Protein AF-A0A7C3HRF8-F1 (afdb_monomer)

Foldseek 3Di:
DDDDDDDDDDDDDDDDDDDDPPDDDPPDDPPDDDDDDDDDDDDDDDDDDDDDDDDDDDDDDDDDDDDDDDDDDPPDQPVCNVVVVVVLVVQLVLLCQLCVVVPDPDPVLSVQLSVLSSVLLVQLCVLVVVLVVQLVVLVPPDPPDPCSVVVNVVSVVVSVVVLVVSLVVSLVSNVVSDPPVSSVSSLCSLLVVCLVSVLVVVCLLCVPDDPVLSVVLSVLSVVLSSVLSSDNDNVVSVVSVVVSVVVSVVVVVVVVDPSVVSVVVSVVVVPDPDPPPDDDD

Secondary structure (DSSP, 8-state):
--------PPP--PPPPP-----S---------------PPPPPPPPP----------------------------PPTTHHHHHHHHHHHHHHHHHHHGGG--S-HHHHHHHHHHHHHHHHHHHHHHHHHHHHHHHHHHS-TT-TTHHHHHHHHHHHHHHHHHHHHHHHHHHHHHHS-HHHHHHHHHHHTTTHHHHHHHHHHHH-TT--HHHHHHHHHHHHHHHHHHHT-SSHHHHHHHHHHHHHHHHHHHHHTT--HHHHHHHHHHHTTS--PPPPPP-

Sequence (281 aa):
MEAPTHQTRRPGSGPPPSGANDGDDLPVARMKLVSADREQPRRNRIPPGHRSGRILGFVFLLGRLLAGAGAAEPGLSAPGAPEEEAYRQTIATRAERILRPLQLQDLDTSNRVHALLMRHYRNLRDLHDQRDVALRSLKDASPGAPDRAAEESRIRQATRHQLDALHTNFVQALARELTPAQVDQVKDGMTYNLVEVTYRAYLRLLPELSESQKQQIRSWLLEARELAMDEGTAREKHAVFNRYKGRINNYLSAAGYDLKAAERRLREASKAPASAPAPAE

Radius of gyration: 29.1 Å; Cα contacts (8 Å, |Δi|>4): 113; chains: 1; bounding box: 87×46×85 Å

pLDDT: mean 77.67, std 26.76, range [28.09, 98.88]

Solvent-accessible surface area (backbone atoms only — not comparable to full-atom values): 17894 Å² total; per-residue (Å²): 137,89,80,86,87,87,82,83,84,82,86,79,90,75,84,82,85,88,83,83,89,91,80,82,82,83,70,80,81,74,85,73,81,80,77,90,77,92,82,81,89,82,83,88,84,84,86,82,88,83,84,89,86,88,81,86,90,84,89,86,88,86,87,84,91,85,86,89,77,93,69,81,74,77,74,82,72,58,95,60,51,72,59,52,48,53,50,51,52,53,48,48,57,50,39,51,66,35,48,59,82,66,64,65,82,51,61,67,54,46,52,52,53,44,52,50,49,49,51,49,54,49,55,47,43,53,53,49,52,52,49,50,51,52,53,47,54,61,62,73,43,74,91,78,60,86,59,54,70,56,51,52,49,48,54,52,50,55,49,47,55,53,48,53,53,52,49,54,53,48,56,55,56,42,58,76,72,36,54,75,72,53,41,50,46,44,54,31,46,69,46,74,39,46,49,62,58,51,50,54,49,50,48,70,52,44,74,83,61,50,72,69,54,52,49,53,51,50,53,49,36,51,55,30,46,63,58,18,61,77,38,86,44,74,69,52,24,51,49,42,42,51,54,46,50,51,52,48,50,53,53,43,45,75,72,69,49,60,62,70,58,31,53,49,53,52,55,51,61,73,68,54,76,81,76,74,81,76,82,85,128

Nearest PDB structures (foldseek):
  3g6i-assembly1_A-2  TM=9.746E-01  e=1.309E-12  Bacteroides thetaiotaomicron VPI-5482
  3kdw-assembly1_A-2  TM=9.057E-01  e=2.637E-12  Phocaeicola vulgatus ATCC 8482
  2fic-assembly2_A  TM=2.333E-01  e=5.500E+00  Homo sapiens
  7cbc-assembly2_B  TM=2.193E-01  e=7.063E+00  synthetic construct

Structure (mmCIF, N/CA/C/O backbone):
data_AF-A0A7C3HRF8-F1
#
_entry.id   AF-A0A7C3HRF8-F1
#
loop_
_atom_site.group_PDB
_atom_site.id
_atom_site.type_symbol
_atom_site.label_atom_id
_atom_site.label_alt_id
_atom_site.label_comp_id
_atom_site.label_asym_id
_atom_site.label_entity_id
_atom_site.label_seq_id
_atom_site.pdbx_PDB_ins_code
_atom_site.Cartn_x
_atom_site.Cartn_y
_atom_site.Cartn_z
_atom_site.occupancy
_atom_site.B_iso_or_equiv
_atom_site.auth_seq_id
_atom_site.auth_comp_id
_atom_site.auth_asym_id
_atom_site.auth_atom_id
_atom_site.pdbx_PDB_model_num
ATOM 1 N N . MET A 1 1 ? 60.437 6.507 49.399 1.00 43.94 1 MET A N 1
ATOM 2 C CA . MET A 1 1 ? 60.396 5.714 48.154 1.00 43.94 1 MET A CA 1
ATOM 3 C C . MET A 1 1 ? 59.147 6.131 47.409 1.00 43.94 1 MET A C 1
ATOM 5 O O . MET A 1 1 ? 58.059 5.667 47.720 1.00 43.94 1 MET A O 1
ATOM 9 N N . GLU A 1 2 ? 59.314 7.125 46.545 1.00 41.19 2 GLU A N 1
ATOM 10 C CA . GLU A 1 2 ? 58.275 7.675 45.678 1.00 41.19 2 GLU A CA 1
ATOM 11 C C . GLU A 1 2 ? 58.110 6.765 44.456 1.00 41.19 2 GLU A C 1
ATOM 13 O O . GLU A 1 2 ? 59.101 6.331 43.870 1.00 41.19 2 GLU A O 1
ATOM 18 N N . ALA A 1 3 ? 56.866 6.478 44.076 1.00 42.50 3 ALA A N 1
ATOM 19 C CA . ALA A 1 3 ? 56.522 5.807 42.827 1.00 42.50 3 ALA A CA 1
ATOM 20 C C . ALA A 1 3 ? 55.502 6.685 42.076 1.00 42.50 3 ALA A C 1
ATOM 22 O O . ALA A 1 3 ? 54.512 7.095 42.687 1.00 42.50 3 ALA A O 1
ATOM 23 N N . PRO A 1 4 ? 55.724 7.016 40.790 1.00 48.19 4 PRO A N 1
ATOM 24 C CA . PRO A 1 4 ? 54.905 7.990 40.082 1.00 48.19 4 PRO A CA 1
ATOM 25 C C . PRO A 1 4 ? 53.698 7.340 39.391 1.00 48.19 4 PRO A C 1
ATOM 27 O O . PRO A 1 4 ? 53.801 6.328 38.700 1.00 48.19 4 PRO A O 1
ATOM 30 N N . THR A 1 5 ? 52.540 7.977 39.541 1.00 44.22 5 THR A N 1
ATOM 31 C CA . THR A 1 5 ? 51.292 7.694 38.821 1.00 44.22 5 THR A CA 1
ATOM 32 C C . THR A 1 5 ? 51.387 8.110 37.352 1.00 44.22 5 THR A C 1
ATOM 34 O O . THR A 1 5 ? 51.490 9.297 37.042 1.00 44.22 5 THR A O 1
ATOM 37 N N . HIS A 1 6 ? 51.288 7.141 36.437 1.00 41.19 6 HIS A N 1
ATOM 38 C CA . HIS A 1 6 ? 51.152 7.390 35.002 1.00 41.19 6 HIS A CA 1
ATOM 39 C C . HIS A 1 6 ? 49.707 7.737 34.625 1.00 41.19 6 HIS A C 1
ATOM 41 O O . HIS A 1 6 ? 48.786 6.928 34.723 1.00 41.19 6 HIS A O 1
ATOM 47 N N . GLN A 1 7 ? 49.547 8.965 34.146 1.00 38.50 7 GLN A N 1
ATOM 48 C CA . GLN A 1 7 ? 48.338 9.545 33.580 1.00 38.50 7 GLN A CA 1
ATOM 49 C C . GLN A 1 7 ? 48.268 9.193 32.081 1.00 38.50 7 GLN A C 1
ATOM 51 O O . GLN A 1 7 ? 49.133 9.602 31.309 1.00 38.50 7 GLN A O 1
ATOM 56 N N . THR A 1 8 ? 47.256 8.437 31.646 1.00 41.91 8 THR A N 1
ATOM 57 C CA . THR A 1 8 ? 46.995 8.169 30.218 1.00 41.91 8 THR A CA 1
ATOM 58 C C . THR A 1 8 ? 45.839 9.036 29.717 1.00 41.91 8 THR A C 1
ATOM 60 O O . THR A 1 8 ? 44.682 8.869 30.100 1.00 41.91 8 THR A O 1
ATOM 63 N N . ARG A 1 9 ? 46.178 9.998 28.849 1.00 37.00 9 ARG A N 1
ATOM 64 C CA . ARG A 1 9 ? 45.253 10.845 28.080 1.00 37.00 9 ARG A CA 1
ATOM 65 C C . ARG A 1 9 ? 44.477 10.007 27.056 1.00 37.00 9 ARG A C 1
ATOM 67 O O . ARG A 1 9 ? 45.085 9.314 26.247 1.00 37.00 9 ARG A O 1
ATOM 74 N N . ARG A 1 10 ? 43.148 10.153 27.027 1.00 43.12 10 ARG A N 1
ATOM 75 C CA . ARG A 1 10 ? 42.294 9.774 25.886 1.00 43.12 10 ARG A CA 1
ATOM 76 C C . ARG A 1 10 ? 42.209 10.943 24.890 1.00 43.12 10 ARG A C 1
ATOM 78 O O . ARG A 1 10 ? 41.986 12.065 25.347 1.00 43.12 10 ARG A O 1
ATOM 85 N N . PRO A 1 11 ? 42.322 10.728 23.567 1.00 39.50 11 PRO A N 1
ATOM 86 C CA . PRO A 1 11 ? 42.038 11.769 22.588 1.00 39.50 11 PRO A CA 1
ATOM 87 C C . PRO A 1 11 ? 40.577 11.727 22.104 1.00 39.50 11 PRO A C 1
ATOM 89 O O . PRO A 1 11 ? 40.091 10.708 21.625 1.00 39.50 11 PRO A O 1
ATOM 92 N N . GLY A 1 12 ? 39.910 12.874 22.261 1.00 34.06 12 GLY A N 1
ATOM 93 C CA . GLY A 1 12 ? 39.033 13.546 21.291 1.00 34.06 12 GLY A CA 1
ATOM 94 C C . GLY A 1 12 ? 37.995 12.746 20.502 1.00 34.06 12 GLY A C 1
ATOM 95 O O . GLY A 1 12 ? 38.282 12.227 19.429 1.00 34.06 12 GLY A O 1
ATOM 96 N N . SER A 1 13 ? 36.742 12.824 20.948 1.00 36.41 13 SER A N 1
ATOM 97 C CA . SER A 1 13 ? 35.547 12.671 20.115 1.00 36.41 13 SER A CA 1
ATOM 98 C C . SER A 1 13 ? 35.304 13.953 19.304 1.00 36.41 13 SER A C 1
ATOM 100 O O . SER A 1 13 ? 34.854 14.958 19.858 1.00 36.41 13 SER A O 1
ATOM 102 N N . GLY A 1 14 ? 35.615 13.930 18.007 1.00 36.38 14 GLY A N 1
ATOM 103 C CA . GLY A 1 14 ? 35.155 14.935 17.043 1.00 36.38 14 GLY A CA 1
ATOM 104 C C . GLY A 1 14 ? 33.774 14.561 16.476 1.00 36.38 14 GLY A C 1
ATOM 105 O O . GLY A 1 14 ? 33.490 13.368 16.343 1.00 36.38 14 GLY A O 1
ATOM 106 N N . PRO A 1 15 ? 32.902 15.534 16.162 1.00 40.78 15 PRO A N 1
ATOM 107 C CA . PRO A 1 15 ? 31.581 15.259 15.602 1.00 40.78 15 PRO A CA 1
ATOM 108 C C . PRO A 1 15 ? 31.686 14.824 14.126 1.00 40.78 15 PRO A C 1
ATOM 110 O O . PRO A 1 15 ? 32.499 15.389 13.390 1.00 40.78 15 PRO A O 1
ATOM 113 N N . PRO A 1 16 ? 30.875 13.857 13.656 1.00 41.88 16 PRO A N 1
ATOM 114 C CA . PRO A 1 16 ? 30.784 13.559 12.232 1.00 41.88 16 PRO A CA 1
ATOM 115 C C . PRO A 1 16 ? 30.060 14.687 11.464 1.00 41.88 16 PRO A C 1
ATOM 117 O O . PRO A 1 16 ? 29.235 15.402 12.042 1.00 41.88 16 PRO A O 1
ATOM 120 N N . PRO A 1 17 ? 30.372 14.866 10.167 1.00 36.41 17 PRO A N 1
ATOM 121 C CA . PRO A 1 17 ? 29.875 15.967 9.349 1.00 36.41 17 PRO A CA 1
ATOM 122 C C . PRO A 1 17 ? 28.387 15.854 8.982 1.00 36.41 17 PRO A C 1
ATOM 124 O O . PRO A 1 17 ? 27.839 14.777 8.765 1.00 36.41 17 PRO A O 1
ATOM 127 N N . SER A 1 18 ? 27.782 17.037 8.894 1.00 37.50 18 SER A N 1
ATOM 128 C CA . SER A 1 18 ? 26.420 17.362 8.466 1.00 37.50 18 SER A CA 1
ATOM 129 C C . SER A 1 18 ? 26.182 17.139 6.961 1.00 37.50 18 SER A C 1
ATOM 131 O O . SER A 1 18 ? 27.039 17.486 6.148 1.00 37.50 18 SER A O 1
ATOM 133 N N . GLY A 1 19 ? 24.983 16.647 6.614 1.00 28.88 19 GLY A N 1
ATOM 134 C CA . GLY A 1 19 ? 24.405 16.577 5.258 1.00 28.88 19 GLY A CA 1
ATOM 135 C C . GLY A 1 19 ? 24.070 15.132 4.847 1.00 28.88 19 GLY A C 1
ATOM 136 O O . GLY A 1 19 ? 24.964 14.304 4.798 1.00 28.88 19 GLY A O 1
ATOM 137 N N . ALA A 1 20 ? 22.837 14.706 4.564 1.00 31.77 20 ALA A N 1
ATOM 138 C CA . ALA A 1 20 ? 21.640 15.409 4.122 1.00 31.77 20 ALA A CA 1
ATOM 139 C C . ALA A 1 20 ? 20.412 14.994 4.954 1.00 31.77 20 ALA A C 1
ATOM 141 O O . ALA A 1 20 ? 20.087 13.815 5.089 1.00 31.77 20 ALA A O 1
ATOM 142 N N . ASN A 1 21 ? 19.749 16.002 5.514 1.00 34.81 21 ASN A N 1
ATOM 143 C CA . ASN A 1 21 ? 18.475 15.895 6.200 1.00 34.81 21 ASN A CA 1
ATOM 144 C C . ASN A 1 21 ? 17.352 16.016 5.155 1.00 34.81 21 ASN A C 1
ATOM 146 O O . ASN A 1 21 ? 16.981 17.128 4.805 1.00 34.81 21 ASN A O 1
ATOM 150 N N . ASP A 1 22 ? 16.833 14.893 4.654 1.00 38.34 22 ASP A N 1
ATOM 151 C CA . ASP A 1 22 ? 15.584 14.845 3.868 1.00 38.34 22 ASP A CA 1
ATOM 152 C C . ASP A 1 22 ? 14.497 14.119 4.672 1.00 38.34 22 ASP A C 1
ATOM 154 O O . ASP A 1 22 ? 13.878 13.141 4.241 1.00 38.34 22 ASP A O 1
ATOM 158 N N . GLY A 1 23 ? 14.311 14.568 5.909 1.00 42.12 23 GLY A N 1
ATOM 159 C CA . GLY A 1 23 ? 13.404 13.932 6.842 1.00 42.12 23 GLY A CA 1
ATOM 160 C C . GLY A 1 23 ? 12.918 14.866 7.928 1.00 42.12 23 GLY A C 1
ATOM 161 O O . GLY A 1 23 ? 12.967 14.460 9.074 1.00 42.12 23 GLY A O 1
ATOM 162 N N . ASP A 1 24 ? 12.418 16.053 7.577 1.00 32.22 24 ASP A N 1
ATOM 163 C CA . ASP A 1 24 ? 11.555 16.829 8.470 1.00 32.22 24 ASP A CA 1
ATOM 164 C C . ASP A 1 24 ? 10.452 17.563 7.689 1.00 32.22 24 ASP A C 1
ATOM 166 O O . ASP A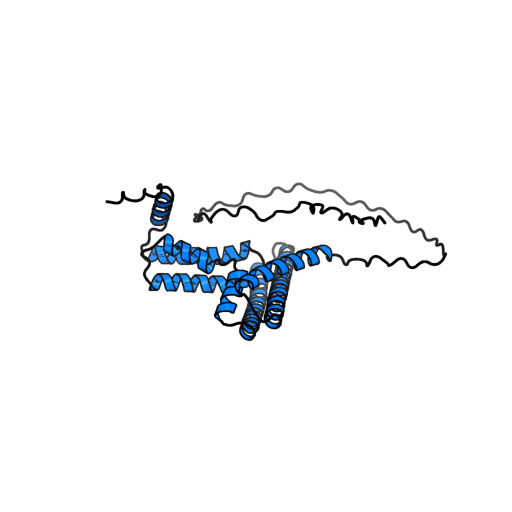 1 24 ? 10.657 18.067 6.586 1.00 32.22 24 ASP A O 1
ATOM 170 N N . ASP A 1 25 ? 9.268 17.571 8.303 1.00 31.80 25 ASP A N 1
ATOM 171 C CA . ASP A 1 25 ? 8.009 18.214 7.910 1.00 31.80 25 ASP A CA 1
ATOM 172 C C . ASP A 1 25 ? 7.198 17.599 6.758 1.00 31.80 25 ASP A C 1
ATOM 174 O O . ASP A 1 25 ? 6.904 18.221 5.736 1.00 31.80 25 ASP A O 1
ATOM 178 N N . LEU A 1 26 ? 6.650 16.401 7.005 1.00 31.22 26 LEU A N 1
ATOM 179 C CA . LEU A 1 26 ? 5.330 16.086 6.451 1.00 31.22 26 LEU A CA 1
ATOM 180 C C . LEU A 1 26 ? 4.251 16.711 7.353 1.00 31.22 26 LEU A C 1
ATOM 182 O O . LEU A 1 26 ? 4.023 16.213 8.459 1.00 31.22 26 LEU A O 1
ATOM 186 N N . PRO A 1 27 ? 3.550 17.773 6.909 1.00 29.28 27 PRO A N 1
ATOM 187 C CA . PRO A 1 27 ? 2.443 18.328 7.668 1.00 29.28 27 PRO A CA 1
ATOM 188 C C . PRO A 1 27 ? 1.364 17.259 7.836 1.00 29.28 27 PRO A C 1
ATOM 190 O O . PRO A 1 27 ? 1.032 16.543 6.887 1.00 29.28 27 PRO A O 1
ATOM 193 N N . VAL A 1 28 ? 0.796 17.191 9.045 1.00 32.19 28 VAL A N 1
ATOM 194 C CA . VAL A 1 28 ? -0.435 16.458 9.369 1.00 32.19 28 VAL A CA 1
ATOM 195 C C . VAL A 1 28 ? -1.373 16.533 8.169 1.00 32.19 28 VAL A C 1
ATOM 197 O O . VAL A 1 28 ? -1.777 17.627 7.772 1.00 32.19 28 VAL A O 1
ATOM 200 N N . ALA A 1 29 ? -1.641 15.377 7.556 1.00 33.34 29 ALA A N 1
ATOM 201 C CA . ALA A 1 29 ? -2.323 15.260 6.277 1.00 33.34 29 ALA A CA 1
ATOM 202 C C . ALA A 1 29 ? -3.624 16.072 6.272 1.00 33.34 29 ALA A C 1
ATOM 204 O O . ALA A 1 29 ? -4.670 15.637 6.757 1.00 33.34 29 ALA A O 1
ATOM 205 N N . ARG A 1 30 ? -3.560 17.279 5.707 1.00 35.72 30 ARG A N 1
ATOM 206 C CA . ARG A 1 30 ? -4.729 18.100 5.436 1.00 35.72 30 ARG A CA 1
ATOM 207 C C . ARG A 1 30 ? -5.422 17.430 4.261 1.00 35.72 30 ARG A C 1
ATOM 209 O O . ARG A 1 30 ? -4.929 17.494 3.137 1.00 35.72 30 ARG A O 1
ATOM 216 N N . MET A 1 31 ? -6.523 16.735 4.532 1.00 34.78 31 MET A N 1
ATOM 217 C CA . MET A 1 31 ? -7.368 16.149 3.499 1.00 34.78 31 MET A CA 1
ATOM 218 C C . MET A 1 31 ? -7.915 17.293 2.636 1.00 34.78 31 MET A C 1
ATOM 220 O O . MET A 1 31 ? -8.892 17.941 2.983 1.00 34.78 31 MET A O 1
ATOM 224 N N . LYS A 1 32 ? -7.215 17.623 1.547 1.00 34.44 32 LYS A N 1
ATOM 225 C CA . LYS A 1 32 ? -7.756 18.457 0.479 1.00 34.44 32 LYS A CA 1
ATOM 226 C C . LYS A 1 32 ? -8.439 17.517 -0.500 1.00 34.44 32 LYS A C 1
ATOM 228 O O . LYS A 1 32 ? -7.776 16.765 -1.212 1.00 34.44 32 LYS A O 1
ATOM 233 N N . LEU A 1 33 ? -9.767 17.543 -0.493 1.00 34.16 33 LEU A N 1
ATOM 234 C CA . LEU A 1 33 ? -10.583 16.975 -1.554 1.00 34.16 33 LEU A CA 1
ATOM 235 C C . LEU A 1 33 ? -10.229 17.718 -2.855 1.00 34.16 33 LEU A C 1
ATOM 237 O O . LEU A 1 33 ? -10.353 18.941 -2.924 1.00 34.16 33 LEU A O 1
ATOM 241 N N . VAL A 1 34 ? -9.719 17.000 -3.856 1.00 33.81 34 VAL A N 1
ATOM 242 C CA . VAL A 1 34 ? -9.474 17.548 -5.195 1.00 33.81 34 VAL A CA 1
ATOM 243 C C . VAL A 1 34 ? -10.832 17.744 -5.864 1.00 33.81 34 VAL A C 1
ATOM 245 O O . VAL A 1 34 ? -11.515 16.773 -6.180 1.00 33.81 34 VAL A O 1
ATOM 248 N N . SER A 1 35 ? -11.232 19.002 -6.044 1.00 31.98 35 SER A N 1
ATOM 249 C CA . SER A 1 35 ? -12.340 19.383 -6.919 1.00 31.98 35 SER A CA 1
ATOM 250 C C . SER A 1 35 ? -11.913 19.169 -8.370 1.00 31.98 35 SER A C 1
ATOM 252 O O . SER A 1 35 ? -10.844 19.625 -8.775 1.00 31.98 35 SER A O 1
ATOM 254 N N . ALA A 1 36 ? -12.729 18.456 -9.140 1.00 32.34 36 ALA A N 1
ATOM 255 C CA . ALA A 1 36 ? -12.552 18.323 -10.576 1.00 32.34 36 ALA A CA 1
ATOM 256 C C . ALA A 1 36 ? -12.962 19.633 -11.259 1.00 32.34 36 ALA A C 1
ATOM 258 O O . ALA A 1 36 ? -14.138 19.982 -11.220 1.00 32.34 36 ALA A O 1
ATOM 259 N N . ASP A 1 37 ? -12.011 20.311 -11.901 1.00 31.16 37 ASP A N 1
ATOM 260 C CA . ASP A 1 37 ? -12.298 21.326 -12.914 1.00 31.16 37 ASP A CA 1
ATOM 261 C C . ASP A 1 37 ? -11.423 21.093 -14.151 1.00 31.16 37 ASP A C 1
ATOM 263 O O . ASP A 1 37 ? -10.221 20.831 -14.065 1.00 31.16 37 ASP A O 1
ATOM 267 N N . ARG A 1 38 ? -12.083 21.100 -15.312 1.00 38.03 38 ARG A N 1
ATOM 268 C CA . ARG A 1 38 ? -11.517 20.898 -16.650 1.00 38.03 38 ARG A CA 1
ATOM 269 C C . ARG A 1 38 ? -10.910 22.209 -17.148 1.00 38.03 38 ARG A C 1
ATOM 271 O O . ARG A 1 38 ? -11.665 23.132 -17.421 1.00 38.03 38 ARG A O 1
ATOM 278 N N . GLU A 1 39 ? -9.613 22.228 -17.453 1.00 30.17 39 GLU A N 1
ATOM 279 C CA . GLU A 1 39 ? -9.037 23.195 -18.400 1.00 30.17 39 GLU A CA 1
ATOM 280 C C . GLU A 1 39 ? -8.017 22.531 -19.345 1.00 30.17 39 GLU A C 1
ATOM 282 O O . GLU A 1 39 ? -7.273 21.623 -18.980 1.00 30.17 39 GLU A O 1
ATOM 287 N N . GLN A 1 40 ? -8.069 22.954 -20.609 1.00 32.16 40 GLN A N 1
ATOM 288 C CA . GLN A 1 40 ? -7.417 22.380 -21.793 1.00 32.16 40 GLN A CA 1
ATOM 289 C C . GLN A 1 40 ? -5.930 22.791 -21.940 1.00 32.16 40 GLN A C 1
ATOM 291 O O . GLN A 1 40 ? -5.519 23.819 -21.400 1.00 32.16 40 GLN A O 1
ATOM 296 N N . PRO A 1 41 ? -5.101 22.045 -22.705 1.00 33.16 41 PRO A N 1
ATOM 297 C CA . PRO A 1 41 ? -3.648 22.238 -22.732 1.00 33.16 41 PRO A CA 1
ATOM 298 C C . PRO A 1 41 ? -3.200 23.415 -23.615 1.00 33.16 41 PRO A C 1
ATOM 300 O O . PRO A 1 41 ? -3.553 23.507 -24.793 1.00 33.16 41 PRO A O 1
ATOM 303 N N . ARG A 1 42 ? -2.333 24.286 -23.076 1.00 34.16 42 ARG A N 1
ATOM 304 C CA . ARG A 1 42 ? -1.610 25.305 -23.857 1.00 34.16 42 ARG A CA 1
ATOM 305 C C . ARG A 1 42 ? -0.324 24.728 -24.466 1.00 34.16 42 ARG A C 1
ATOM 307 O O . ARG A 1 42 ? 0.420 23.994 -23.827 1.00 34.16 42 ARG A O 1
ATOM 314 N N . ARG A 1 43 ? -0.112 25.072 -25.740 1.00 33.59 43 ARG A N 1
ATOM 315 C CA . ARG A 1 43 ? 0.921 24.594 -26.674 1.00 33.59 43 ARG A CA 1
ATOM 316 C C . ARG A 1 43 ? 2.357 24.948 -26.252 1.00 33.59 43 ARG A C 1
ATOM 318 O O . ARG A 1 43 ? 2.638 26.103 -25.943 1.00 33.59 43 ARG A O 1
ATOM 325 N N . ASN A 1 44 ? 3.269 23.982 -26.389 1.00 31.95 44 ASN A N 1
ATOM 326 C CA . ASN A 1 44 ? 4.723 24.184 -26.369 1.00 31.95 44 ASN A CA 1
ATOM 327 C C . ASN A 1 44 ? 5.205 24.950 -27.616 1.00 31.95 44 ASN A C 1
ATOM 329 O O . ASN A 1 44 ? 4.812 24.628 -28.738 1.00 31.95 44 ASN A O 1
ATOM 333 N N . ARG A 1 45 ? 6.120 25.909 -27.421 1.00 32.81 45 ARG A N 1
ATOM 334 C CA . ARG A 1 45 ? 7.004 26.467 -28.459 1.00 32.81 45 ARG A CA 1
ATOM 335 C C . ARG A 1 45 ? 8.409 25.884 -28.273 1.00 32.81 45 ARG A C 1
ATOM 337 O O . ARG A 1 45 ? 8.968 25.982 -27.188 1.00 32.81 45 ARG A O 1
ATOM 344 N N . ILE A 1 46 ? 8.962 25.316 -29.343 1.00 37.22 46 ILE A N 1
ATOM 345 C CA . ILE A 1 46 ? 10.364 24.890 -29.483 1.00 37.22 46 ILE A CA 1
ATOM 346 C C . ILE A 1 46 ? 11.110 25.981 -30.272 1.00 37.22 46 ILE A C 1
ATOM 348 O O . ILE A 1 46 ? 10.571 26.421 -31.290 1.00 37.22 46 ILE A O 1
ATOM 352 N N . PRO A 1 47 ? 12.334 26.386 -29.887 1.00 35.31 47 PRO A N 1
ATOM 353 C CA . PRO A 1 47 ? 13.274 27.032 -30.803 1.00 35.31 47 PRO A CA 1
ATOM 354 C C . PRO A 1 47 ? 14.344 26.052 -31.356 1.00 35.31 47 PRO A C 1
ATOM 356 O O . PRO A 1 47 ? 14.665 25.064 -30.693 1.00 35.31 47 PRO A O 1
ATOM 359 N N . PRO A 1 48 ? 14.893 26.292 -32.568 1.00 40.94 48 PRO A N 1
ATOM 360 C CA . PRO A 1 48 ? 15.661 25.301 -33.325 1.00 40.94 48 PRO A CA 1
ATOM 361 C C . PRO A 1 48 ? 17.194 25.412 -33.190 1.00 40.94 48 PRO A C 1
ATOM 363 O O . PRO A 1 48 ? 17.732 26.510 -33.161 1.00 40.94 48 PRO A O 1
ATOM 366 N N . GLY A 1 49 ? 17.848 24.240 -33.235 1.00 33.38 49 GLY A N 1
ATOM 367 C CA . GLY A 1 49 ? 19.089 23.882 -33.955 1.00 33.38 49 GLY A CA 1
ATOM 368 C C . GLY A 1 49 ? 20.399 24.655 -33.729 1.00 33.38 49 GLY A C 1
ATOM 369 O O . GLY A 1 49 ? 20.409 25.874 -33.776 1.00 33.38 49 GLY A O 1
ATOM 370 N N . HIS A 1 50 ? 21.531 23.933 -33.671 1.00 35.47 50 HIS A N 1
ATOM 371 C CA . HIS A 1 50 ? 22.654 24.075 -34.625 1.00 35.47 50 HIS A CA 1
ATOM 372 C C . HIS A 1 50 ? 23.752 22.995 -34.443 1.00 35.47 50 HIS A C 1
ATOM 374 O O . HIS A 1 50 ? 24.387 22.893 -33.404 1.00 35.47 50 HIS A O 1
ATOM 380 N N . ARG A 1 51 ? 23.944 22.221 -35.524 1.00 36.88 51 ARG A N 1
ATOM 381 C CA . ARG A 1 51 ? 25.192 21.823 -36.218 1.00 36.88 51 ARG A CA 1
ATOM 382 C C . ARG A 1 51 ? 26.389 21.212 -35.457 1.00 36.88 51 ARG A C 1
ATOM 384 O O . ARG A 1 51 ? 27.148 21.879 -34.774 1.00 36.88 51 ARG A O 1
ATOM 391 N N . SER A 1 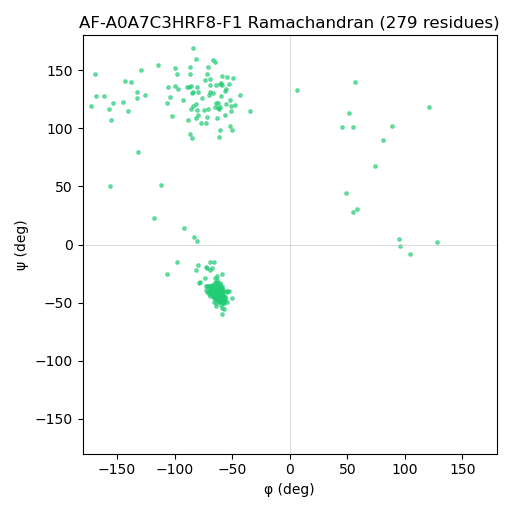52 ? 26.603 19.938 -35.793 1.00 35.81 52 SER A N 1
ATOM 392 C CA . SER A 1 52 ? 27.834 19.251 -36.228 1.00 35.81 52 SER A CA 1
ATOM 393 C C . SER A 1 52 ? 29.185 19.993 -36.209 1.00 35.81 52 SER A C 1
ATOM 395 O O . SER A 1 52 ? 29.347 21.017 -36.867 1.00 35.81 52 SER A O 1
ATOM 397 N N . GLY A 1 53 ? 30.205 19.323 -35.656 1.00 33.59 53 GLY A N 1
ATOM 398 C CA . GLY A 1 53 ? 31.628 19.562 -35.923 1.00 33.59 53 GLY A CA 1
ATOM 399 C C . GLY A 1 53 ? 32.457 18.289 -35.688 1.00 33.59 53 GLY A C 1
ATOM 400 O O . GLY A 1 53 ? 32.414 17.715 -34.608 1.00 33.59 53 GLY A O 1
ATOM 401 N N . ARG A 1 54 ? 33.163 17.827 -36.728 1.00 40.88 54 ARG A N 1
ATOM 402 C CA . ARG A 1 54 ? 34.083 16.669 -36.772 1.00 40.88 54 ARG A CA 1
ATOM 403 C C . ARG A 1 54 ? 35.517 17.179 -36.601 1.00 40.88 54 ARG A C 1
ATOM 405 O O . ARG A 1 54 ? 35.837 18.074 -37.370 1.00 40.88 54 ARG A O 1
ATOM 412 N N . ILE A 1 55 ? 36.369 16.584 -35.753 1.00 37.78 55 ILE A N 1
ATOM 413 C CA . ILE A 1 55 ? 37.860 16.623 -35.824 1.00 37.78 55 ILE A CA 1
ATOM 414 C C . ILE A 1 55 ? 38.383 15.353 -35.091 1.00 37.78 55 ILE A C 1
ATOM 416 O O . ILE A 1 55 ? 38.027 15.148 -33.937 1.00 37.78 55 ILE A O 1
ATOM 420 N N . LEU A 1 56 ? 38.910 14.321 -35.776 1.00 32.31 56 LEU A N 1
ATOM 421 C CA . LEU A 1 56 ? 40.341 14.047 -36.069 1.00 32.31 56 LEU A CA 1
ATOM 422 C C . LEU A 1 56 ? 41.196 14.011 -34.775 1.00 32.31 56 LEU A C 1
ATOM 424 O O . LEU A 1 56 ? 41.421 15.038 -34.160 1.00 32.31 56 LEU A O 1
ATOM 428 N N . GLY A 1 57 ? 41.572 12.864 -34.203 1.00 28.09 57 GLY A N 1
ATOM 429 C CA . GLY A 1 57 ? 42.545 11.907 -34.729 1.00 28.09 57 GLY A CA 1
ATOM 430 C C . GLY A 1 57 ? 43.956 12.271 -34.248 1.00 28.09 57 GLY A C 1
ATOM 431 O O . GLY A 1 57 ? 44.540 13.173 -34.825 1.00 28.09 57 GLY A O 1
ATOM 432 N N . PHE A 1 58 ? 44.506 11.576 -33.242 1.00 33.97 58 PHE A N 1
ATOM 433 C CA . PHE A 1 58 ? 45.960 11.456 -33.052 1.00 33.97 58 PHE A CA 1
ATOM 434 C C . PHE A 1 58 ? 46.314 10.201 -32.240 1.00 33.97 58 PHE A C 1
ATOM 436 O O . PHE A 1 58 ? 45.942 10.046 -31.080 1.00 33.97 58 PHE A O 1
ATOM 443 N N . VAL A 1 59 ? 47.035 9.304 -32.908 1.00 35.28 59 VAL A N 1
ATOM 444 C CA . VAL A 1 59 ? 47.758 8.161 -32.353 1.00 35.28 59 VAL A CA 1
ATOM 445 C C . VAL A 1 59 ? 49.120 8.669 -31.887 1.00 35.28 59 VAL A C 1
ATOM 447 O O . VAL A 1 59 ? 49.817 9.315 -32.665 1.00 35.28 59 VAL A O 1
ATOM 450 N N . PHE A 1 60 ? 49.526 8.339 -30.662 1.00 34.19 60 PHE A N 1
ATOM 451 C CA . PHE A 1 60 ? 50.937 8.315 -30.280 1.00 34.19 60 PHE A CA 1
ATOM 452 C C . PHE A 1 60 ? 51.192 7.108 -29.379 1.00 34.19 60 PHE A C 1
ATOM 454 O O . PHE A 1 60 ? 50.660 6.998 -28.277 1.00 34.19 60 PHE A O 1
ATOM 461 N N . LEU A 1 61 ? 52.000 6.192 -29.901 1.00 32.84 61 LEU A N 1
ATOM 462 C CA . LEU A 1 61 ? 52.566 5.045 -29.212 1.00 32.84 61 LEU A CA 1
ATOM 463 C C . LEU A 1 61 ? 54.048 5.356 -28.976 1.00 32.84 61 LEU A C 1
ATOM 465 O O . LEU A 1 61 ? 54.768 5.541 -29.954 1.00 32.84 61 LEU A O 1
ATOM 469 N N . LEU A 1 62 ? 54.516 5.360 -27.724 1.00 36.09 62 LEU A N 1
ATOM 470 C CA . LEU A 1 62 ? 55.858 4.866 -27.396 1.00 36.09 62 LEU A CA 1
ATOM 471 C C . LEU A 1 62 ? 55.979 4.559 -25.899 1.00 36.09 62 LEU A C 1
ATOM 473 O O . LEU A 1 62 ? 55.636 5.378 -25.050 1.00 36.09 62 LEU A O 1
ATOM 477 N N . GLY A 1 63 ? 56.440 3.346 -25.600 1.00 33.12 63 GLY A N 1
ATOM 478 C CA . GLY A 1 63 ? 56.487 2.785 -24.256 1.00 33.12 63 GLY A CA 1
ATOM 479 C C . GLY A 1 63 ? 57.703 3.180 -23.421 1.00 33.12 63 GLY A C 1
ATOM 480 O O . GLY A 1 63 ? 58.713 3.682 -23.916 1.00 33.12 63 GLY A O 1
ATOM 481 N N . ARG A 1 64 ? 57.615 2.841 -22.132 1.00 40.91 64 ARG A N 1
ATOM 482 C CA . ARG A 1 64 ? 58.763 2.633 -21.251 1.00 40.91 64 ARG A CA 1
ATOM 483 C C . ARG A 1 64 ? 58.459 1.518 -20.249 1.00 40.91 64 ARG A C 1
ATOM 485 O O . ARG A 1 64 ? 57.494 1.598 -19.500 1.00 40.91 64 ARG A O 1
ATOM 492 N N . LEU A 1 65 ? 59.309 0.493 -20.273 1.00 44.47 65 LEU A N 1
ATOM 493 C CA . LEU A 1 65 ? 59.415 -0.588 -19.295 1.00 44.47 65 LEU A CA 1
ATOM 494 C C . LEU A 1 65 ? 60.324 -0.123 -18.141 1.00 44.47 65 LEU A C 1
ATOM 496 O O . LEU A 1 65 ? 61.431 0.336 -18.425 1.00 44.47 65 LEU A O 1
ATOM 500 N N . LEU A 1 66 ? 59.895 -0.274 -16.881 1.00 42.47 66 LEU A N 1
ATOM 501 C CA . LEU A 1 66 ? 60.740 -0.504 -15.693 1.00 42.47 66 LEU A CA 1
ATOM 502 C C . LEU A 1 66 ? 59.873 -0.903 -14.481 1.00 42.47 66 LEU A C 1
ATOM 504 O O . LEU A 1 66 ? 58.715 -0.516 -14.370 1.00 42.47 66 LEU A O 1
ATOM 508 N N . ALA A 1 67 ? 60.446 -1.756 -13.636 1.00 42.19 67 ALA A N 1
ATOM 509 C CA . ALA A 1 67 ? 59.794 -2.713 -12.750 1.00 42.19 67 ALA A CA 1
ATOM 510 C C . ALA A 1 67 ? 59.354 -2.191 -11.364 1.00 42.19 67 ALA A C 1
ATOM 512 O O . ALA A 1 67 ? 60.023 -1.356 -10.768 1.00 42.19 67 ALA A O 1
ATOM 513 N N . GLY A 1 68 ? 58.308 -2.833 -10.820 1.00 40.88 68 GLY A N 1
ATOM 514 C CA . GLY A 1 68 ? 58.288 -3.381 -9.454 1.00 40.88 68 GLY A CA 1
ATOM 515 C C . GLY A 1 68 ? 58.003 -2.455 -8.265 1.00 40.88 68 GLY A C 1
ATOM 516 O O . GLY A 1 68 ? 58.929 -2.019 -7.597 1.00 40.88 68 GLY A O 1
ATOM 517 N N . ALA A 1 69 ? 56.724 -2.317 -7.903 1.00 38.84 69 ALA A N 1
ATOM 518 C CA . ALA A 1 69 ? 56.214 -2.391 -6.525 1.00 38.84 69 ALA A CA 1
ATOM 519 C C . ALA A 1 69 ? 54.682 -2.481 -6.600 1.00 38.84 69 ALA A C 1
ATOM 521 O O . ALA A 1 69 ? 54.057 -1.693 -7.305 1.00 38.84 69 ALA A O 1
ATOM 522 N N . GLY A 1 70 ? 54.085 -3.473 -5.935 1.00 45.97 70 GLY A N 1
ATOM 523 C CA . GLY A 1 70 ? 52.645 -3.727 -5.967 1.00 45.97 70 GLY A CA 1
ATOM 524 C C . GLY A 1 70 ? 51.842 -2.541 -5.441 1.00 45.97 70 GLY A C 1
ATOM 525 O O . GLY A 1 70 ? 51.668 -2.390 -4.236 1.00 45.97 70 GLY A O 1
ATOM 526 N N . ALA A 1 71 ? 51.333 -1.722 -6.355 1.00 40.47 71 ALA A N 1
ATOM 527 C CA . ALA A 1 71 ? 50.202 -0.857 -6.095 1.00 40.47 71 ALA A CA 1
ATOM 528 C C . ALA A 1 71 ? 48.946 -1.704 -6.306 1.00 40.47 71 ALA A C 1
ATOM 530 O O . ALA A 1 71 ? 48.735 -2.253 -7.387 1.00 40.47 71 ALA A O 1
ATOM 531 N N . ALA A 1 72 ? 48.143 -1.853 -5.255 1.00 46.12 72 ALA A N 1
ATOM 532 C CA . ALA A 1 72 ? 46.790 -2.355 -5.391 1.00 46.12 72 ALA A CA 1
ATOM 533 C C . ALA A 1 72 ? 46.059 -1.452 -6.393 1.00 46.12 72 ALA A C 1
ATOM 535 O O . ALA A 1 72 ? 45.843 -0.270 -6.121 1.00 46.12 72 ALA A O 1
ATOM 536 N N . GLU A 1 73 ? 45.744 -2.005 -7.563 1.00 39.44 73 GLU A N 1
ATOM 537 C CA . GLU A 1 73 ? 44.863 -1.386 -8.547 1.00 39.44 73 GLU A CA 1
ATOM 538 C C . GLU A 1 73 ? 43.565 -0.980 -7.826 1.00 39.44 73 GLU A C 1
ATOM 540 O O . GLU A 1 73 ? 42.892 -1.850 -7.259 1.00 39.44 73 GLU A O 1
ATOM 545 N N . PRO A 1 74 ? 43.192 0.312 -7.789 1.00 46.00 74 PRO A N 1
ATOM 546 C CA . PRO A 1 74 ? 41.865 0.689 -7.343 1.00 46.00 74 PRO A CA 1
ATOM 547 C C . PRO A 1 74 ? 40.889 0.078 -8.345 1.00 46.00 74 PRO A C 1
ATOM 549 O O . PRO A 1 74 ? 40.842 0.484 -9.505 1.00 46.00 74 PRO A O 1
ATOM 552 N N . GLY A 1 75 ? 40.160 -0.949 -7.902 1.00 47.03 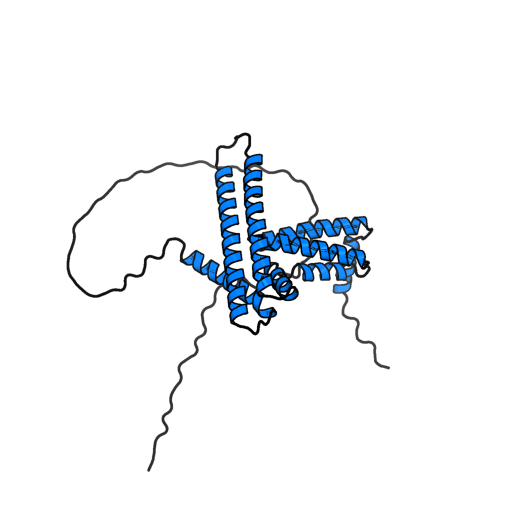75 GLY A N 1
ATOM 553 C CA . GLY A 1 75 ? 39.194 -1.658 -8.727 1.00 47.03 75 GLY A CA 1
ATOM 554 C C . GLY A 1 75 ? 38.299 -0.662 -9.455 1.00 47.03 75 GLY A C 1
ATOM 555 O O . GLY A 1 75 ? 37.626 0.156 -8.824 1.00 47.03 75 GLY A O 1
ATOM 556 N N . LEU A 1 76 ? 38.331 -0.725 -10.787 1.00 41.47 76 LEU A N 1
ATOM 557 C CA . LEU A 1 76 ? 37.438 0.008 -11.673 1.00 41.47 76 LEU A CA 1
ATOM 558 C C . LEU A 1 76 ? 36.001 -0.270 -11.224 1.00 41.47 76 LEU A C 1
ATOM 560 O O . LEU A 1 76 ? 35.452 -1.344 -11.463 1.00 41.47 76 LEU A O 1
ATOM 564 N N . SER A 1 77 ? 35.409 0.688 -10.514 1.00 52.25 77 SER A N 1
ATOM 565 C CA . SER A 1 77 ? 34.004 0.622 -10.134 1.00 52.25 77 SER A CA 1
ATOM 566 C C . SER A 1 77 ? 33.182 0.621 -11.417 1.00 52.25 77 SER A C 1
ATOM 568 O O . SER A 1 77 ? 33.305 1.534 -12.234 1.00 52.25 77 SER A O 1
ATOM 570 N N . ALA A 1 78 ? 32.375 -0.423 -11.613 1.00 49.22 78 ALA A N 1
ATOM 571 C CA . ALA A 1 78 ? 31.479 -0.515 -12.756 1.00 49.22 78 ALA A CA 1
ATOM 572 C C . ALA A 1 78 ? 30.573 0.734 -12.824 1.00 49.22 78 ALA A C 1
ATOM 574 O O . ALA A 1 78 ? 30.166 1.248 -11.772 1.00 49.22 78 ALA A O 1
ATOM 575 N N . PRO A 1 79 ? 30.238 1.238 -14.027 1.00 43.94 79 PRO A N 1
ATOM 576 C CA . PRO A 1 79 ? 29.288 2.337 -14.162 1.00 43.94 79 PRO A CA 1
ATOM 577 C C . PRO A 1 79 ? 27.968 1.963 -13.466 1.00 43.94 79 PRO A C 1
ATOM 579 O O . PRO A 1 79 ? 27.372 0.936 -13.780 1.00 43.94 79 PRO A O 1
ATOM 582 N N . GLY A 1 80 ? 27.558 2.771 -12.481 1.00 62.53 80 GLY A N 1
ATOM 583 C CA . GLY A 1 80 ? 26.371 2.539 -11.641 1.00 62.53 80 GLY A CA 1
ATOM 584 C C . GLY A 1 80 ? 26.642 2.032 -10.215 1.00 62.53 80 GLY A C 1
ATOM 585 O O . GLY A 1 80 ? 25.723 2.030 -9.402 1.00 62.53 80 GLY A O 1
ATOM 586 N N . ALA A 1 81 ? 27.880 1.664 -9.856 1.00 71.19 81 ALA A N 1
ATOM 587 C CA . ALA A 1 81 ? 28.187 1.121 -8.523 1.00 71.19 81 ALA A CA 1
ATOM 588 C C . ALA A 1 81 ? 27.842 2.060 -7.337 1.00 71.19 81 ALA A C 1
ATOM 590 O O . ALA A 1 81 ? 27.290 1.567 -6.352 1.00 71.19 81 ALA A O 1
ATOM 591 N N . PRO A 1 82 ? 28.085 3.389 -7.396 1.00 82.44 82 PRO A N 1
ATOM 592 C CA . PRO A 1 82 ? 27.711 4.292 -6.300 1.00 82.44 82 PRO A CA 1
ATOM 593 C C . PRO A 1 82 ? 26.194 4.487 -6.150 1.00 82.44 82 PRO A C 1
ATOM 595 O O . PRO A 1 82 ? 25.693 4.598 -5.033 1.00 82.44 82 PRO A O 1
ATOM 598 N N . GLU A 1 83 ? 25.456 4.518 -7.264 1.00 83.88 83 GLU A N 1
ATOM 599 C CA . GLU A 1 83 ? 23.995 4.670 -7.267 1.00 83.88 83 GLU A CA 1
ATOM 600 C C . GLU A 1 83 ? 23.309 3.406 -6.737 1.00 83.88 83 GLU A C 1
ATOM 602 O O . GLU A 1 83 ? 22.410 3.487 -5.900 1.00 83.88 83 GLU A O 1
ATOM 607 N N . GLU A 1 84 ? 23.784 2.231 -7.158 1.00 86.62 84 GLU A N 1
ATOM 608 C CA . GLU A 1 84 ? 23.285 0.948 -6.666 1.00 86.62 84 GLU A CA 1
ATOM 609 C C . GLU A 1 84 ? 23.573 0.760 -5.171 1.00 86.62 84 GLU A C 1
ATOM 611 O O . GLU A 1 84 ? 22.720 0.267 -4.431 1.00 86.62 84 GLU A O 1
ATOM 616 N N . GLU A 1 85 ? 24.735 1.213 -4.693 1.00 90.06 85 GLU A N 1
ATOM 617 C CA . GLU A 1 85 ? 25.061 1.193 -3.267 1.00 90.06 85 GLU A CA 1
ATOM 618 C C . GLU A 1 85 ? 24.133 2.106 -2.453 1.00 90.06 85 GLU A C 1
ATOM 620 O O . GLU A 1 85 ? 23.580 1.679 -1.436 1.00 90.06 85 GLU A O 1
ATOM 625 N N . ALA A 1 86 ? 23.900 3.337 -2.916 1.00 91.81 86 ALA A N 1
ATOM 626 C CA . ALA A 1 86 ? 22.981 4.270 -2.264 1.00 91.81 86 ALA A CA 1
ATOM 627 C C . ALA A 1 86 ? 21.541 3.727 -2.234 1.00 91.81 86 ALA A C 1
ATOM 629 O O . ALA A 1 86 ? 20.842 3.810 -1.214 1.00 91.81 86 ALA A O 1
ATOM 630 N N . TYR A 1 87 ? 21.100 3.104 -3.330 1.00 90.88 87 TYR A N 1
ATOM 631 C CA . TYR A 1 87 ? 19.810 2.427 -3.384 1.00 90.88 87 TYR A CA 1
ATOM 632 C C . TYR A 1 87 ? 19.743 1.272 -2.378 1.00 90.88 87 TYR A C 1
ATOM 634 O O . TYR A 1 87 ? 18.795 1.196 -1.591 1.00 90.88 87 TYR A O 1
ATOM 642 N N . ARG A 1 88 ? 20.772 0.416 -2.338 1.00 93.44 88 ARG A N 1
ATOM 643 C CA . ARG A 1 88 ? 20.879 -0.706 -1.396 1.00 93.44 88 ARG A CA 1
ATOM 644 C C . ARG A 1 88 ? 20.776 -0.242 0.057 1.00 93.44 88 ARG A C 1
ATOM 646 O O . ARG A 1 88 ? 20.025 -0.845 0.822 1.00 93.44 88 ARG A O 1
ATOM 653 N N . GLN A 1 89 ? 21.471 0.831 0.425 1.00 94.62 89 GLN 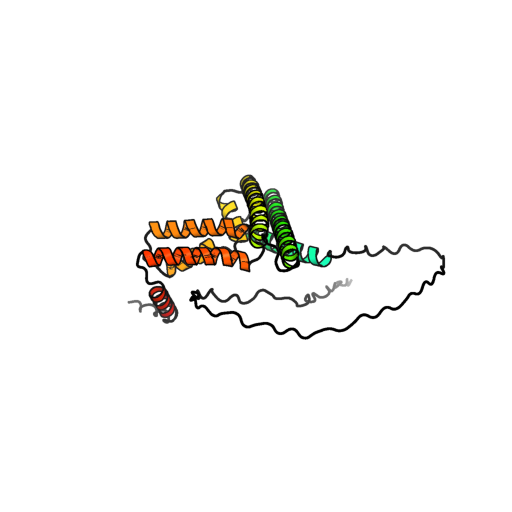A N 1
ATOM 654 C CA . GLN A 1 89 ? 21.413 1.420 1.769 1.00 94.62 89 GLN A CA 1
ATOM 655 C C . GLN A 1 89 ? 20.025 1.985 2.099 1.00 94.62 89 GLN A C 1
ATOM 657 O O . GLN A 1 89 ? 19.515 1.804 3.210 1.00 94.62 89 GLN A O 1
ATOM 662 N N . THR A 1 90 ? 19.372 2.607 1.114 1.00 94.38 90 THR A N 1
ATOM 663 C CA . THR A 1 90 ? 18.015 3.149 1.261 1.00 94.38 90 THR A CA 1
ATOM 664 C C . THR A 1 90 ? 17.002 2.046 1.573 1.00 94.38 90 THR A C 1
ATOM 666 O O . THR A 1 90 ? 16.192 2.180 2.497 1.00 94.38 90 THR A O 1
ATOM 669 N N . ILE A 1 91 ? 17.029 0.939 0.822 1.00 95.00 91 ILE A N 1
ATOM 670 C CA . ILE A 1 91 ? 16.091 -0.167 1.053 1.00 95.00 91 ILE A CA 1
ATOM 671 C C . ILE A 1 91 ? 16.437 -0.976 2.311 1.00 95.00 91 ILE A C 1
ATOM 673 O O . ILE A 1 91 ? 15.509 -1.456 2.959 1.00 95.00 91 ILE A O 1
ATOM 677 N N . ALA A 1 92 ? 17.713 -1.046 2.713 1.00 95.56 92 ALA A N 1
ATOM 678 C CA . ALA A 1 92 ? 18.132 -1.657 3.979 1.00 95.56 92 ALA A CA 1
ATOM 679 C C . ALA A 1 92 ? 17.566 -0.886 5.178 1.00 95.56 92 ALA A C 1
ATOM 681 O O . ALA A 1 92 ? 16.808 -1.444 5.969 1.00 95.56 92 ALA A O 1
ATOM 682 N N . THR A 1 93 ? 17.786 0.432 5.226 1.00 96.56 93 THR A N 1
ATOM 683 C CA . THR A 1 93 ? 17.203 1.313 6.256 1.00 96.56 93 THR A CA 1
ATOM 684 C C . THR A 1 93 ? 15.678 1.169 6.321 1.00 96.56 93 THR A C 1
ATOM 686 O O . THR A 1 93 ? 15.067 1.141 7.395 1.00 96.56 93 THR A O 1
ATOM 689 N N . ARG A 1 94 ? 15.023 1.053 5.158 1.00 95.06 94 ARG A N 1
ATOM 690 C CA . ARG A 1 94 ? 13.574 0.842 5.092 1.00 95.06 94 ARG A CA 1
ATOM 691 C C . ARG A 1 94 ? 13.167 -0.517 5.661 1.00 95.06 94 ARG A C 1
ATOM 693 O O . ARG A 1 94 ? 12.193 -0.562 6.410 1.00 95.06 94 ARG A O 1
ATOM 700 N N . ALA A 1 95 ? 13.866 -1.592 5.305 1.00 97.06 95 ALA A N 1
ATOM 701 C CA . ALA A 1 95 ? 13.594 -2.937 5.799 1.00 97.06 95 ALA A CA 1
ATOM 702 C C . ALA A 1 95 ? 13.782 -3.019 7.321 1.00 97.06 95 ALA A C 1
ATOM 704 O O . ALA A 1 95 ? 12.894 -3.501 8.018 1.00 97.06 95 ALA A O 1
ATOM 705 N N . GLU A 1 96 ? 14.859 -2.447 7.856 1.00 96.12 96 GLU A N 1
ATOM 706 C CA . GLU A 1 96 ? 15.100 -2.360 9.301 1.00 96.12 96 GLU A CA 1
ATOM 707 C C . GLU A 1 96 ? 13.977 -1.620 10.034 1.00 96.12 96 GLU A C 1
ATOM 709 O O . GLU A 1 96 ? 13.485 -2.079 11.068 1.00 96.12 96 GLU A O 1
ATOM 714 N N . ARG A 1 97 ? 13.514 -0.489 9.486 1.00 96.88 97 ARG A N 1
ATOM 715 C CA . ARG A 1 97 ? 12.394 0.265 10.066 1.00 96.88 97 ARG A CA 1
ATOM 716 C C . ARG A 1 97 ? 11.089 -0.536 10.065 1.00 96.88 97 ARG A C 1
ATOM 718 O O . ARG A 1 97 ? 10.281 -0.349 10.969 1.00 96.88 97 ARG A O 1
ATOM 725 N N . ILE A 1 98 ? 10.882 -1.398 9.069 1.00 97.81 98 ILE A N 1
ATOM 726 C CA . ILE A 1 98 ? 9.720 -2.294 8.996 1.00 97.81 98 ILE A CA 1
ATOM 727 C C . ILE A 1 98 ? 9.834 -3.419 10.022 1.00 97.81 98 ILE A C 1
ATOM 729 O O . ILE A 1 98 ? 8.830 -3.768 10.626 1.00 97.81 98 ILE A O 1
ATOM 733 N N . LEU A 1 99 ? 11.030 -3.970 10.241 1.00 96.81 99 LEU A N 1
ATOM 734 C CA . LEU A 1 99 ? 11.239 -5.095 11.156 1.00 96.81 99 LEU A CA 1
ATOM 735 C C . LEU A 1 99 ? 11.264 -4.694 12.628 1.00 96.81 99 LEU A C 1
ATOM 737 O O . LEU A 1 99 ? 10.837 -5.471 13.478 1.00 96.81 99 LEU A O 1
ATOM 741 N N . ARG A 1 100 ? 11.739 -3.487 12.948 1.00 96.25 100 ARG A N 1
ATOM 742 C CA . ARG A 1 100 ? 11.891 -3.023 14.335 1.00 96.25 100 ARG A CA 1
ATOM 743 C C . ARG A 1 100 ? 10.625 -3.206 15.196 1.00 96.25 100 ARG A C 1
ATOM 745 O O . ARG A 1 100 ? 10.765 -3.707 16.310 1.00 96.25 100 ARG A O 1
ATOM 752 N N . PRO A 1 101 ? 9.405 -2.860 14.737 1.00 95.81 101 PRO A N 1
ATOM 753 C CA . PRO A 1 101 ? 8.188 -3.033 15.530 1.00 95.81 101 PRO A CA 1
ATOM 754 C C . PRO A 1 101 ? 7.781 -4.495 15.747 1.00 95.81 101 PRO A C 1
ATOM 756 O O . PRO A 1 101 ? 7.079 -4.765 16.716 1.00 95.81 101 PRO A O 1
ATOM 759 N N . LEU A 1 102 ? 8.230 -5.431 14.897 1.00 95.50 102 LEU A N 1
ATOM 760 C CA . LEU A 1 102 ? 7.891 -6.854 15.026 1.00 95.50 102 LEU A CA 1
ATOM 761 C C . LEU A 1 102 ? 8.592 -7.518 16.218 1.00 95.50 102 LEU A C 1
ATOM 763 O O . LEU A 1 102 ? 8.142 -8.577 16.650 1.00 95.50 102 LEU A O 1
ATOM 767 N N . GLN A 1 103 ? 9.688 -6.924 16.714 1.00 94.62 103 GLN A N 1
ATOM 768 C CA . GLN A 1 103 ? 10.455 -7.403 17.874 1.00 94.62 103 GLN A CA 1
ATOM 769 C C . GLN A 1 103 ? 10.780 -8.907 17.796 1.00 94.62 103 GLN A C 1
ATOM 771 O O . GLN A 1 103 ? 10.617 -9.650 18.767 1.00 94.62 103 GLN A O 1
ATOM 776 N N . LEU A 1 104 ? 11.214 -9.358 16.612 1.00 94.56 104 LEU A N 1
ATOM 777 C CA . LEU A 1 104 ? 11.575 -10.753 16.364 1.00 94.56 104 LEU A CA 1
ATOM 778 C C . LEU A 1 104 ? 12.755 -11.146 17.257 1.00 94.56 104 LEU A C 1
ATOM 780 O O . LEU A 1 104 ? 13.836 -10.573 17.145 1.00 94.56 104 LEU A O 1
ATOM 784 N N . GLN A 1 105 ? 12.528 -12.115 18.142 1.00 93.94 105 GLN A N 1
ATOM 785 C CA . GLN A 1 105 ? 13.548 -12.602 19.077 1.00 93.94 105 GLN A CA 1
ATOM 786 C C . GLN A 1 105 ? 14.527 -13.564 18.400 1.00 93.94 105 GLN A C 1
ATOM 788 O O . GLN A 1 105 ? 15.705 -13.595 18.744 1.00 93.94 105 GLN A O 1
ATOM 793 N N . ASP A 1 106 ? 14.045 -14.337 17.422 1.00 96.12 106 ASP A N 1
ATOM 794 C CA . ASP A 1 106 ? 14.896 -15.204 16.617 1.00 96.12 106 ASP A CA 1
ATOM 795 C C . ASP A 1 106 ? 15.618 -14.392 15.533 1.00 96.12 106 ASP A C 1
ATOM 797 O O . ASP A 1 106 ? 15.006 -13.898 14.576 1.00 96.12 106 ASP A O 1
ATOM 801 N N . LEU A 1 107 ? 16.936 -14.266 15.691 1.00 94.69 107 LEU A N 1
ATOM 802 C CA . LEU A 1 107 ? 17.795 -13.531 14.769 1.00 94.69 107 LEU A CA 1
ATOM 803 C C . LEU A 1 107 ? 17.836 -14.179 13.386 1.00 94.69 107 LEU A C 1
ATOM 805 O O . LEU A 1 107 ? 17.902 -13.458 12.390 1.00 94.69 107 LEU A O 1
ATOM 809 N N . ASP A 1 108 ? 17.737 -15.506 13.297 1.00 97.44 108 ASP A N 1
ATOM 810 C CA . ASP A 1 108 ? 17.765 -16.189 12.007 1.00 97.44 108 ASP A CA 1
ATOM 811 C C . ASP A 1 108 ? 16.493 -15.892 11.209 1.00 97.44 108 ASP A C 1
ATOM 813 O O . ASP A 1 108 ? 16.570 -15.529 10.032 1.00 97.44 108 ASP A O 1
ATOM 817 N N . THR A 1 109 ? 15.322 -15.950 11.853 1.00 97.50 109 THR A N 1
ATOM 818 C CA . THR A 1 109 ? 14.057 -15.488 11.257 1.00 97.50 109 THR A CA 1
ATOM 819 C C . THR A 1 109 ? 14.138 -14.016 10.858 1.00 97.50 109 THR A C 1
ATOM 821 O O . THR A 1 109 ? 13.807 -13.672 9.723 1.00 97.50 109 THR A O 1
ATOM 824 N N . SER A 1 110 ? 14.638 -13.138 11.735 1.00 97.31 110 SER A N 1
ATOM 825 C CA . SER A 1 110 ? 14.797 -11.708 11.428 1.00 97.31 110 SER A CA 1
ATOM 826 C C . SER A 1 110 ? 15.656 -11.472 10.177 1.00 97.31 110 SER A C 1
ATOM 828 O O . SER A 1 110 ? 15.251 -10.746 9.264 1.00 97.31 110 SER A O 1
ATOM 830 N N . ASN A 1 111 ? 16.794 -12.165 10.071 1.00 97.50 111 ASN A N 1
ATOM 831 C CA . ASN A 1 111 ? 17.695 -12.095 8.921 1.00 97.50 111 ASN A CA 1
ATOM 832 C C . ASN A 1 111 ? 17.038 -12.615 7.635 1.00 97.50 111 ASN A C 1
ATOM 834 O O . ASN A 1 111 ? 17.174 -11.991 6.576 1.00 97.50 111 ASN A O 1
ATOM 838 N N . ARG A 1 112 ? 16.290 -13.726 7.708 1.00 98.50 112 ARG A N 1
ATOM 839 C CA . ARG A 1 112 ? 15.545 -14.255 6.555 1.00 98.50 112 ARG A CA 1
ATOM 840 C C . ARG A 1 112 ? 14.496 -13.255 6.081 1.00 98.50 112 ARG A C 1
ATOM 842 O O . ARG A 1 112 ? 14.484 -12.929 4.895 1.00 98.50 112 ARG A O 1
ATOM 849 N N . VAL A 1 113 ? 13.682 -12.695 6.977 1.00 98.50 113 VAL A N 1
ATOM 850 C CA . VAL A 1 113 ? 12.649 -11.706 6.618 1.00 98.50 113 VAL A CA 1
ATOM 851 C C . VAL A 1 113 ? 13.272 -10.420 6.063 1.00 98.50 113 VAL A C 1
ATOM 853 O O . VAL A 1 113 ? 12.787 -9.890 5.060 1.00 98.50 113 VAL A O 1
ATOM 856 N N . HIS A 1 114 ? 14.385 -9.948 6.631 1.00 98.38 114 HIS A N 1
ATOM 857 C CA . HIS A 1 114 ? 15.147 -8.831 6.069 1.00 98.38 114 HIS A CA 1
ATOM 858 C C . HIS A 1 114 ? 15.575 -9.119 4.622 1.00 98.38 114 HIS A C 1
ATOM 860 O O . HIS A 1 114 ? 15.343 -8.309 3.721 1.00 98.38 114 HIS A O 1
ATOM 866 N N . ALA A 1 115 ? 16.128 -10.307 4.361 1.00 98.31 115 ALA A N 1
ATOM 867 C CA . ALA A 1 115 ? 16.510 -10.722 3.015 1.00 98.31 115 ALA A CA 1
ATOM 868 C C . ALA A 1 115 ? 15.305 -10.840 2.059 1.00 98.31 115 ALA A C 1
ATOM 870 O O . ALA A 1 115 ? 15.436 -10.508 0.876 1.00 98.31 115 ALA A O 1
ATOM 871 N N . LEU A 1 116 ? 14.131 -11.273 2.546 1.00 98.69 116 LEU A N 1
ATOM 872 C CA . LEU A 1 116 ?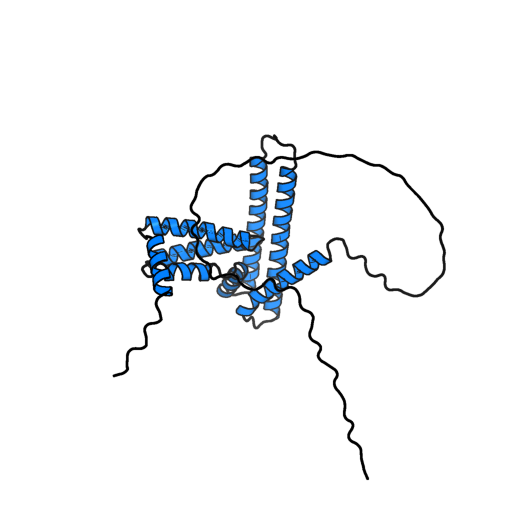 12.882 -11.276 1.771 1.00 98.69 116 LEU A CA 1
ATOM 873 C C . LEU A 1 116 ? 12.490 -9.853 1.344 1.00 98.69 116 LEU A C 1
ATOM 875 O O . LEU A 1 116 ? 12.230 -9.631 0.162 1.00 98.69 116 LEU A O 1
ATOM 879 N N . LEU A 1 117 ? 12.494 -8.893 2.276 1.00 98.44 117 LEU A N 1
ATOM 880 C CA . LEU A 1 117 ? 12.171 -7.484 2.012 1.00 98.44 117 LEU A CA 1
ATOM 881 C C . LEU A 1 117 ? 13.127 -6.862 0.993 1.00 98.44 117 LEU A C 1
ATOM 883 O O . LEU A 1 117 ? 12.689 -6.257 0.014 1.00 98.44 117 LEU A O 1
ATOM 887 N N . MET A 1 118 ? 14.431 -7.045 1.199 1.00 98.06 118 MET A N 1
ATOM 888 C CA . MET A 1 118 ? 15.465 -6.526 0.305 1.00 98.06 118 MET A CA 1
ATOM 889 C C . MET A 1 118 ? 15.293 -7.049 -1.120 1.00 98.06 118 MET A C 1
ATOM 891 O O . MET A 1 118 ? 15.331 -6.275 -2.077 1.00 98.06 118 MET A O 1
ATOM 895 N N . ARG A 1 119 ? 15.066 -8.359 -1.267 1.00 98.25 119 ARG A N 1
ATOM 896 C CA . ARG A 1 119 ? 14.847 -8.980 -2.575 1.00 98.25 119 ARG A CA 1
ATOM 897 C C . ARG A 1 119 ? 13.558 -8.490 -3.228 1.00 98.25 119 ARG A C 1
ATOM 899 O O . ARG A 1 119 ? 13.570 -8.193 -4.416 1.00 98.25 119 ARG A O 1
ATOM 906 N N . HIS A 1 120 ? 12.473 -8.370 -2.467 1.00 98.38 120 HIS A N 1
ATOM 907 C CA . HIS A 1 120 ? 11.207 -7.875 -2.996 1.00 98.38 120 HIS A CA 1
ATOM 908 C C . HIS A 1 120 ? 11.332 -6.437 -3.522 1.00 98.38 120 HIS A C 1
ATOM 910 O O . HIS A 1 120 ? 10.902 -6.175 -4.640 1.00 98.38 120 HIS A O 1
ATOM 916 N N . TYR A 1 121 ? 11.988 -5.530 -2.787 1.00 97.81 121 TYR A N 1
ATOM 917 C CA . TYR A 1 121 ? 12.200 -4.155 -3.258 1.00 97.81 121 TYR A CA 1
ATOM 918 C C . TYR A 1 121 ? 13.018 -4.077 -4.551 1.00 97.81 121 TYR A C 1
ATOM 920 O O . TYR A 1 121 ? 12.656 -3.304 -5.436 1.00 97.81 121 TYR A O 1
ATOM 928 N N . ARG A 1 122 ? 14.083 -4.881 -4.678 1.00 96.94 122 ARG A N 1
ATOM 929 C CA . ARG A 1 122 ? 14.891 -4.935 -5.908 1.00 96.94 122 ARG A CA 1
ATOM 930 C C . ARG A 1 122 ? 14.076 -5.449 -7.089 1.00 96.94 122 ARG A C 1
ATOM 932 O O . ARG A 1 122 ? 13.979 -4.761 -8.092 1.00 96.94 122 ARG A O 1
ATOM 939 N N . ASN A 1 123 ? 13.397 -6.584 -6.922 1.00 97.69 123 ASN A N 1
ATOM 940 C CA . ASN A 1 123 ? 12.554 -7.151 -7.974 1.00 97.69 123 ASN A CA 1
ATOM 941 C C . ASN A 1 123 ? 11.447 -6.175 -8.407 1.00 97.69 123 ASN A C 1
ATOM 943 O O . ASN A 1 123 ? 11.121 -6.090 -9.587 1.00 97.69 123 ASN A O 1
ATOM 947 N N . LEU A 1 124 ? 10.875 -5.430 -7.455 1.00 97.25 124 LEU A N 1
ATOM 948 C CA . LEU A 1 124 ? 9.867 -4.415 -7.737 1.00 97.25 124 LEU A CA 1
ATOM 949 C C . LEU A 1 124 ? 10.441 -3.277 -8.591 1.00 97.25 124 LEU A C 1
ATOM 951 O O . LEU A 1 124 ? 9.830 -2.887 -9.586 1.00 97.25 124 LEU A O 1
ATOM 955 N N . ARG A 1 125 ? 11.625 -2.770 -8.221 1.00 95.94 125 ARG A N 1
ATOM 956 C CA . ARG A 1 125 ? 12.354 -1.775 -9.016 1.00 95.94 125 ARG A CA 1
ATOM 957 C C . ARG A 1 125 ? 12.627 -2.305 -10.419 1.00 95.94 125 ARG A C 1
ATOM 959 O O . ARG A 1 125 ? 12.263 -1.630 -11.370 1.00 95.94 125 ARG A O 1
ATOM 966 N N . ASP A 1 126 ? 13.176 -3.508 -10.549 1.00 96.62 126 ASP A N 1
ATOM 967 C CA . ASP A 1 126 ? 13.543 -4.082 -11.847 1.00 96.62 126 ASP A CA 1
ATOM 968 C C . ASP A 1 126 ? 12.337 -4.175 -12.793 1.00 96.62 126 ASP A C 1
ATOM 970 O O . ASP A 1 126 ? 12.424 -3.785 -13.958 1.00 96.62 126 ASP A O 1
ATOM 974 N N . LEU A 1 127 ? 11.184 -4.635 -12.291 1.00 98.00 127 LEU A N 1
ATOM 975 C CA . LEU A 1 127 ? 9.949 -4.718 -13.078 1.00 98.00 127 LEU A CA 1
ATOM 976 C C . LEU A 1 127 ? 9.439 -3.337 -13.512 1.00 98.00 127 LEU A C 1
ATOM 978 O O . LEU A 1 127 ? 8.992 -3.168 -14.650 1.00 98.00 127 LEU A O 1
ATOM 982 N N . HIS A 1 128 ? 9.498 -2.339 -12.628 1.00 96.75 128 HIS A N 1
ATOM 983 C CA . HIS A 1 128 ? 9.101 -0.975 -12.972 1.00 96.75 128 HIS A CA 1
ATOM 984 C C . HIS A 1 128 ? 10.084 -0.304 -13.935 1.00 96.75 128 HIS A C 1
ATOM 986 O O . HIS A 1 128 ? 9.638 0.335 -14.884 1.00 96.75 128 HIS A O 1
ATOM 992 N N . ASP A 1 129 ? 11.389 -0.497 -13.753 1.00 95.94 129 ASP A N 1
ATOM 993 C CA . ASP A 1 129 ? 12.427 0.045 -14.629 1.00 95.94 129 ASP A CA 1
ATOM 994 C C . ASP A 1 129 ? 12.285 -0.534 -16.044 1.00 95.94 129 ASP A C 1
ATOM 996 O O . ASP A 1 129 ? 12.287 0.216 -17.023 1.00 95.94 129 ASP A O 1
ATOM 1000 N N . GLN A 1 130 ? 12.055 -1.847 -16.168 1.00 97.06 130 GLN A N 1
ATOM 1001 C CA . GLN A 1 130 ? 11.779 -2.512 -17.448 1.00 97.06 130 GLN A CA 1
ATOM 1002 C C . GLN A 1 130 ? 10.516 -1.965 -18.121 1.00 97.06 130 GLN A C 1
ATOM 1004 O O . GLN A 1 130 ? 10.544 -1.627 -19.309 1.00 97.06 130 GLN A O 1
ATOM 1009 N N . ARG A 1 131 ? 9.417 -1.824 -17.366 1.00 96.94 131 ARG A N 1
ATOM 1010 C CA . ARG A 1 131 ? 8.175 -1.211 -17.859 1.00 96.94 131 ARG A CA 1
ATOM 1011 C C . ARG A 1 131 ? 8.431 0.204 -18.365 1.00 96.94 131 ARG A C 1
ATOM 1013 O O . ARG A 1 131 ? 7.982 0.563 -19.449 1.00 96.94 131 ARG A O 1
ATOM 1020 N N . ASP A 1 132 ? 9.137 1.014 -17.589 1.00 96.19 132 ASP A N 1
ATOM 1021 C CA . ASP A 1 132 ? 9.354 2.420 -17.900 1.00 96.19 132 ASP A CA 1
ATOM 1022 C C . ASP A 1 132 ? 10.291 2.589 -19.102 1.00 96.19 132 ASP A C 1
ATOM 1024 O O . ASP A 1 132 ? 10.064 3.475 -19.927 1.00 96.19 132 ASP A O 1
ATOM 1028 N N . VAL A 1 133 ? 11.295 1.717 -19.259 1.00 96.88 133 VAL A N 1
ATOM 1029 C CA . VAL A 1 133 ? 12.099 1.620 -20.488 1.00 96.88 133 VAL A CA 1
ATOM 1030 C C . VAL A 1 133 ? 11.204 1.291 -21.682 1.00 96.88 133 VAL A C 1
ATOM 1032 O O . VAL A 1 133 ? 11.221 2.042 -22.654 1.00 96.88 133 VAL A O 1
ATOM 1035 N N . ALA A 1 134 ? 10.379 0.243 -21.601 1.00 95.31 134 ALA A N 1
ATOM 1036 C CA . ALA A 1 134 ? 9.500 -0.163 -22.699 1.00 95.31 134 ALA A CA 1
ATOM 1037 C C . ALA A 1 134 ? 8.510 0.947 -23.093 1.00 95.31 134 ALA A C 1
ATOM 1039 O O . ALA A 1 134 ? 8.332 1.238 -24.276 1.00 95.31 134 ALA A O 1
ATOM 1040 N N . LEU A 1 135 ? 7.916 1.630 -22.110 1.00 94.69 135 LEU A N 1
ATOM 1041 C CA . LEU A 1 135 ? 7.011 2.756 -22.344 1.00 94.69 135 LEU A CA 1
ATOM 1042 C C . LEU A 1 135 ? 7.729 3.970 -22.948 1.00 94.69 135 LEU A C 1
ATOM 1044 O O . LEU A 1 135 ? 7.154 4.645 -23.802 1.00 94.69 135 LEU A O 1
ATOM 1048 N N . ARG A 1 136 ? 8.975 4.258 -22.545 1.00 94.31 136 ARG A N 1
ATOM 1049 C CA . ARG A 1 136 ? 9.797 5.308 -23.172 1.00 94.31 136 ARG A CA 1
ATOM 1050 C C . ARG A 1 136 ? 10.154 4.952 -24.613 1.00 94.31 136 ARG A C 1
ATOM 1052 O O . ARG A 1 136 ? 9.935 5.774 -25.493 1.00 94.31 136 ARG A O 1
ATOM 1059 N N . SER A 1 137 ? 10.595 3.725 -24.878 1.00 92.25 137 SER A N 1
ATOM 1060 C CA . SER A 1 137 ? 10.892 3.258 -26.238 1.00 92.25 137 SER A CA 1
ATOM 1061 C C . SER A 1 137 ? 9.660 3.300 -27.140 1.00 92.25 137 SER A C 1
ATOM 1063 O O . SER A 1 137 ? 9.736 3.796 -28.263 1.00 92.25 137 SER A O 1
ATOM 1065 N N . LEU A 1 138 ? 8.501 2.867 -26.629 1.00 91.75 138 LEU A N 1
ATOM 1066 C CA . LEU A 1 138 ? 7.228 3.028 -27.326 1.00 91.75 138 LEU A CA 1
ATOM 1067 C C . LEU A 1 138 ? 6.930 4.506 -27.562 1.00 91.75 138 LEU A C 1
ATOM 1069 O O . LEU A 1 138 ? 6.388 4.844 -28.611 1.00 91.75 138 LEU A O 1
ATOM 1073 N N . LYS A 1 139 ? 7.280 5.384 -26.608 1.00 89.31 139 LYS A N 1
ATOM 1074 C CA . LYS A 1 139 ? 7.032 6.818 -26.713 1.00 89.31 139 LYS A CA 1
ATOM 1075 C C . LYS A 1 139 ? 7.843 7.476 -27.831 1.00 89.31 139 LYS A C 1
ATOM 1077 O O . LYS A 1 139 ? 7.283 8.291 -28.572 1.00 89.31 139 LYS A O 1
ATOM 1082 N N . ASP A 1 140 ? 9.112 7.108 -27.918 1.00 88.38 140 ASP A N 1
ATOM 1083 C CA . ASP A 1 140 ? 10.102 7.671 -28.833 1.00 88.38 140 ASP A CA 1
ATOM 1084 C C . ASP A 1 140 ? 9.984 7.095 -30.254 1.00 88.38 140 ASP A C 1
ATOM 1086 O O . ASP A 1 140 ? 10.442 7.715 -31.214 1.00 88.38 140 ASP A O 1
ATOM 1090 N N . ALA A 1 141 ? 9.309 5.951 -30.413 1.00 83.75 141 ALA A N 1
ATOM 1091 C CA . ALA A 1 141 ? 8.906 5.439 -31.719 1.00 83.75 141 ALA A CA 1
ATOM 1092 C C . ALA A 1 141 ? 7.998 6.443 -32.463 1.00 83.75 141 ALA A C 1
ATOM 1094 O O . ALA A 1 141 ? 7.181 7.139 -31.846 1.00 83.75 141 ALA A O 1
ATOM 1095 N N . SER A 1 142 ? 8.146 6.501 -33.794 1.00 72.62 142 SER A N 1
ATOM 1096 C CA . SER A 1 142 ? 7.557 7.514 -34.682 1.00 72.62 142 SER A CA 1
ATOM 1097 C C . SER A 1 142 ? 6.090 7.851 -34.355 1.00 72.62 142 SER A C 1
ATOM 1099 O O . SER A 1 142 ? 5.251 6.947 -34.269 1.00 72.62 142 SER A O 1
ATOM 1101 N N . PRO A 1 143 ? 5.745 9.144 -34.197 1.00 68.06 143 PRO A N 1
ATOM 1102 C CA . PRO A 1 143 ? 4.387 9.558 -33.864 1.00 68.06 143 PRO A CA 1
ATOM 1103 C C . PRO A 1 143 ? 3.427 9.213 -35.012 1.00 68.06 143 PRO A C 1
ATOM 1105 O O . PRO A 1 143 ? 3.585 9.713 -36.122 1.00 68.06 143 PRO A O 1
ATOM 1108 N N . GLY A 1 144 ? 2.432 8.361 -34.740 1.00 65.69 144 GLY A N 1
ATOM 1109 C CA . GLY A 1 144 ? 1.389 7.987 -35.707 1.00 65.69 144 GLY A CA 1
ATOM 1110 C C . GLY A 1 144 ? 1.168 6.487 -35.916 1.00 65.69 144 GLY A C 1
ATOM 1111 O O . GLY A 1 144 ? 0.322 6.132 -36.729 1.00 65.69 144 GLY A O 1
ATOM 1112 N N . ALA A 1 145 ? 1.879 5.608 -35.198 1.00 65.19 145 ALA A N 1
ATOM 1113 C CA . ALA A 1 145 ? 1.623 4.171 -35.275 1.00 65.19 145 ALA A CA 1
ATOM 1114 C C . ALA A 1 145 ? 0.181 3.845 -34.815 1.00 65.19 145 ALA A C 1
ATOM 1116 O O . ALA A 1 145 ? -0.146 4.091 -33.643 1.00 65.19 145 ALA A O 1
ATOM 1117 N N . PRO A 1 146 ? -0.690 3.299 -35.691 1.00 63.19 146 PRO A N 1
ATOM 1118 C CA . PRO A 1 146 ? -1.915 2.662 -35.226 1.00 63.19 146 PRO A CA 1
ATOM 1119 C C . PRO A 1 146 ? -1.492 1.526 -34.281 1.00 63.19 146 PRO A C 1
ATOM 1121 O O . PRO A 1 146 ? -0.520 0.840 -34.568 1.00 63.19 146 PRO A O 1
ATOM 1124 N N . ASP A 1 147 ? -2.176 1.367 -33.147 1.00 83.38 147 ASP A N 1
ATOM 1125 C CA . ASP A 1 147 ? -1.904 0.380 -32.074 1.00 83.38 147 ASP A CA 1
ATOM 1126 C C . ASP A 1 147 ? -1.059 0.844 -30.870 1.00 83.38 147 ASP A C 1
ATOM 1128 O O . ASP A 1 147 ? -0.933 0.110 -29.894 1.00 83.38 147 ASP A O 1
ATOM 1132 N N . ARG A 1 148 ? -0.568 2.091 -30.823 1.00 86.56 148 ARG A N 1
ATOM 1133 C CA . ARG A 1 148 ? 0.244 2.558 -29.674 1.00 86.56 148 ARG A CA 1
ATOM 1134 C C . ARG A 1 148 ? -0.455 2.460 -28.312 1.00 86.56 148 ARG A C 1
ATOM 1136 O O . ARG A 1 148 ? 0.175 2.087 -27.329 1.00 86.56 148 ARG A O 1
ATOM 1143 N N . ALA A 1 149 ? -1.743 2.798 -28.240 1.00 89.75 149 ALA A N 1
ATOM 1144 C CA . ALA A 1 149 ? -2.506 2.695 -26.994 1.00 89.75 149 ALA A CA 1
ATOM 1145 C C . ALA A 1 149 ? -2.717 1.234 -26.563 1.00 89.75 149 ALA A C 1
ATOM 1147 O O . ALA A 1 149 ? -2.677 0.930 -25.371 1.00 89.75 149 ALA A O 1
ATOM 1148 N N . ALA A 1 150 ? -2.914 0.326 -27.523 1.00 92.12 150 ALA A N 1
ATOM 1149 C CA . ALA A 1 150 ? -3.039 -1.093 -27.225 1.00 92.12 150 ALA A CA 1
ATOM 1150 C C . ALA A 1 150 ? -1.698 -1.669 -26.764 1.00 92.12 150 ALA A C 1
ATOM 1152 O O . ALA A 1 150 ? -1.669 -2.411 -25.789 1.00 92.12 150 ALA A O 1
ATOM 1153 N N . GLU A 1 151 ? -0.590 -1.275 -27.395 1.00 93.19 151 GLU A N 1
ATOM 1154 C CA . GLU A 1 151 ? 0.746 -1.712 -26.995 1.00 93.19 151 GLU A CA 1
ATOM 1155 C C . GLU A 1 151 ? 1.128 -1.192 -25.605 1.00 93.19 151 GLU A C 1
ATOM 1157 O O . GLU A 1 151 ? 1.603 -1.955 -24.767 1.00 93.19 151 GLU A O 1
ATOM 1162 N N . GLU A 1 152 ? 0.814 0.069 -25.288 1.00 94.25 152 GLU A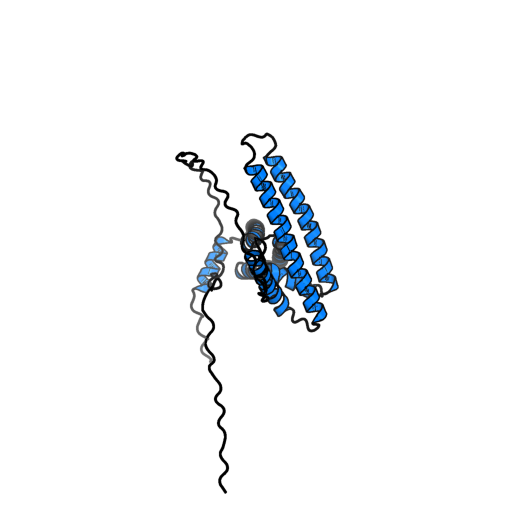 N 1
ATOM 1163 C CA . GLU A 1 152 ? 0.953 0.587 -23.924 1.00 94.25 152 GLU A CA 1
ATOM 1164 C C . GLU A 1 152 ? 0.138 -0.249 -22.922 1.00 94.25 152 GLU A C 1
ATOM 1166 O O . GLU A 1 152 ? 0.637 -0.599 -21.848 1.00 94.25 152 GLU A O 1
ATOM 1171 N N . SER A 1 153 ? -1.103 -0.604 -23.270 1.00 95.19 153 SER A N 1
ATOM 1172 C CA . SER A 1 153 ? -1.941 -1.461 -22.428 1.00 95.19 153 SER A CA 1
ATOM 1173 C C . SER A 1 153 ? -1.343 -2.860 -22.256 1.00 95.19 153 SER A C 1
ATOM 1175 O O . SER A 1 153 ? -1.351 -3.379 -21.139 1.00 95.19 153 SER A O 1
ATOM 1177 N N . ARG A 1 154 ? -0.795 -3.464 -23.321 1.00 95.94 154 ARG A N 1
ATOM 1178 C CA . ARG A 1 154 ? -0.128 -4.776 -23.269 1.00 95.94 154 ARG A CA 1
ATOM 1179 C C . ARG A 1 154 ? 1.089 -4.743 -22.351 1.00 95.94 154 ARG A C 1
ATOM 1181 O O . ARG A 1 154 ? 1.195 -5.602 -21.481 1.00 95.94 154 ARG A O 1
ATOM 1188 N N . ILE A 1 155 ? 1.950 -3.728 -22.474 1.00 96.94 155 ILE A N 1
ATOM 1189 C CA . ILE A 1 155 ? 3.118 -3.541 -21.597 1.00 96.94 155 ILE A CA 1
ATOM 1190 C C . ILE A 1 155 ? 2.669 -3.468 -20.134 1.00 96.94 155 ILE A C 1
ATOM 1192 O O . ILE A 1 155 ? 3.167 -4.208 -19.287 1.00 96.94 155 ILE A O 1
ATOM 1196 N N . ARG A 1 156 ? 1.679 -2.619 -19.827 1.00 96.06 156 ARG A N 1
ATOM 1197 C CA . ARG A 1 156 ? 1.174 -2.454 -18.455 1.00 96.06 156 ARG A CA 1
ATOM 1198 C C . ARG A 1 156 ? 0.545 -3.735 -17.906 1.00 96.06 156 ARG A C 1
ATOM 1200 O O . ARG A 1 156 ? 0.760 -4.050 -16.738 1.00 96.06 156 ARG A O 1
ATOM 1207 N N . GLN A 1 157 ? -0.203 -4.474 -18.724 1.00 97.00 157 GLN A N 1
ATOM 1208 C CA . GLN A 1 157 ? -0.826 -5.736 -18.324 1.00 97.00 157 GLN A CA 1
ATOM 1209 C C . GLN A 1 157 ? 0.216 -6.834 -18.078 1.00 97.00 157 GLN A C 1
ATOM 1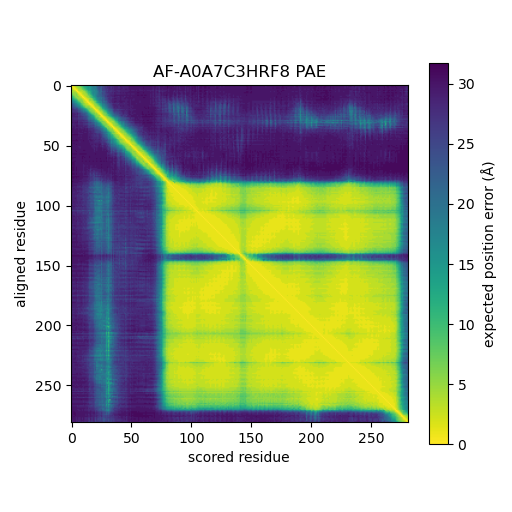211 O O . GLN A 1 157 ? 0.123 -7.545 -17.078 1.00 97.00 157 GLN A O 1
ATOM 1216 N N . ALA A 1 158 ? 1.229 -6.940 -18.940 1.00 97.50 158 ALA A N 1
ATOM 1217 C CA . ALA A 1 158 ? 2.327 -7.883 -18.765 1.00 97.50 158 ALA A CA 1
ATOM 1218 C C . ALA A 1 158 ? 3.104 -7.595 -17.471 1.00 97.50 158 ALA A C 1
ATOM 1220 O O . ALA A 1 158 ? 3.295 -8.501 -16.658 1.00 97.50 158 ALA A O 1
ATOM 1221 N N . THR A 1 159 ? 3.459 -6.327 -17.219 1.00 97.56 159 THR A N 1
ATOM 1222 C CA . THR A 1 159 ? 4.086 -5.931 -15.949 1.00 97.56 159 THR A CA 1
ATOM 1223 C C . THR A 1 159 ? 3.178 -6.240 -14.763 1.00 97.56 159 THR A C 1
ATOM 1225 O O . THR A 1 159 ? 3.653 -6.750 -13.753 1.00 97.56 159 THR A O 1
ATOM 1228 N N . ARG A 1 160 ? 1.866 -5.983 -14.868 1.00 97.31 160 ARG A N 1
ATOM 1229 C CA . ARG A 1 160 ? 0.920 -6.290 -13.788 1.00 97.31 160 ARG A CA 1
ATOM 1230 C C . ARG A 1 160 ? 0.910 -7.779 -13.441 1.00 97.31 160 ARG A C 1
ATOM 1232 O O . ARG A 1 160 ? 0.997 -8.109 -12.267 1.00 97.31 160 ARG A O 1
ATOM 1239 N N . HIS A 1 161 ? 0.890 -8.659 -14.438 1.00 98.00 161 HIS A N 1
ATOM 1240 C CA . HIS A 1 161 ? 0.943 -10.104 -14.213 1.00 98.00 161 HIS A CA 1
ATOM 1241 C C . HIS A 1 161 ? 2.238 -10.539 -13.500 1.00 98.00 161 HIS A C 1
ATOM 1243 O O . HIS A 1 161 ? 2.218 -11.393 -12.615 1.00 98.00 161 HIS A O 1
ATOM 1249 N N . GLN A 1 162 ? 3.378 -9.933 -13.850 1.00 98.31 162 GLN A N 1
ATOM 1250 C CA . GLN A 1 162 ? 4.648 -10.189 -13.160 1.00 98.31 162 GLN A CA 1
ATOM 1251 C C . GLN A 1 162 ? 4.627 -9.689 -11.708 1.00 98.31 162 GLN A C 1
ATOM 1253 O O . GLN A 1 162 ? 5.125 -10.383 -10.819 1.00 98.31 162 GLN A O 1
ATOM 1258 N N . LEU A 1 163 ? 4.025 -8.521 -11.459 1.00 98.25 163 LEU A N 1
ATOM 1259 C CA . LEU A 1 163 ? 3.833 -7.982 -10.111 1.00 98.25 163 LEU A CA 1
ATOM 1260 C C . LEU A 1 163 ? 2.930 -8.887 -9.266 1.00 98.25 163 LEU A C 1
ATOM 1262 O O . LEU A 1 163 ? 3.288 -9.182 -8.133 1.00 98.25 163 LEU A O 1
ATOM 1266 N N . ASP A 1 164 ? 1.836 -9.413 -9.823 1.00 98.06 164 ASP A N 1
ATOM 1267 C CA . ASP A 1 164 ? 0.929 -10.331 -9.114 1.00 98.06 164 ASP A CA 1
ATOM 1268 C C . ASP A 1 164 ? 1.645 -11.618 -8.664 1.00 98.06 164 ASP A C 1
ATOM 1270 O O . ASP A 1 164 ? 1.481 -12.087 -7.529 1.00 98.06 164 ASP A O 1
ATOM 1274 N N . ALA A 1 165 ? 2.495 -12.173 -9.533 1.00 98.31 165 ALA A N 1
ATOM 1275 C CA . ALA A 1 165 ? 3.324 -13.326 -9.199 1.00 98.31 165 ALA A CA 1
ATOM 1276 C C . ALA A 1 165 ? 4.373 -12.983 -8.124 1.00 98.31 165 ALA A C 1
ATOM 1278 O O . ALA A 1 165 ? 4.552 -13.740 -7.165 1.00 98.31 165 ALA A O 1
ATOM 1279 N N . LEU A 1 166 ? 5.049 -11.833 -8.248 1.00 98.56 166 LEU A N 1
ATOM 1280 C CA . LEU A 1 166 ? 6.017 -11.351 -7.258 1.00 98.56 166 LEU A CA 1
ATOM 1281 C C . LEU A 1 166 ? 5.362 -11.142 -5.884 1.00 98.56 166 LEU A C 1
ATOM 1283 O O . LEU A 1 166 ? 5.924 -11.567 -4.872 1.00 98.56 166 LEU A O 1
ATOM 1287 N N . HIS A 1 167 ? 4.182 -10.525 -5.860 1.00 98.62 167 HIS A N 1
ATOM 1288 C CA . HIS A 1 167 ? 3.386 -10.269 -4.667 1.00 98.62 167 HIS A CA 1
ATOM 1289 C C . HIS A 1 167 ? 3.034 -11.574 -3.954 1.00 98.62 167 HIS A C 1
ATOM 1291 O O . HIS A 1 167 ? 3.358 -11.762 -2.779 1.00 98.62 167 HIS A O 1
ATOM 1297 N N . THR A 1 168 ? 2.433 -12.513 -4.688 1.00 98.50 168 THR A N 1
ATOM 1298 C CA . THR A 1 168 ? 2.005 -13.810 -4.149 1.00 98.50 168 THR A CA 1
ATOM 1299 C C . THR A 1 168 ? 3.182 -14.563 -3.532 1.00 98.50 168 THR A C 1
ATOM 1301 O O . THR A 1 168 ? 3.108 -15.007 -2.385 1.00 98.50 168 THR A O 1
ATOM 1304 N N . ASN A 1 169 ? 4.303 -14.642 -4.254 1.00 98.62 169 ASN A N 1
ATOM 1305 C CA . ASN A 1 169 ? 5.510 -15.313 -3.775 1.00 98.62 169 ASN A CA 1
ATOM 1306 C C . ASN A 1 169 ? 6.086 -14.646 -2.521 1.00 98.62 169 ASN A C 1
ATOM 1308 O O . ASN A 1 169 ? 6.535 -15.333 -1.603 1.00 98.62 169 ASN A O 1
ATOM 1312 N N . PHE A 1 170 ? 6.075 -13.314 -2.464 1.00 98.75 170 PHE A N 1
ATOM 1313 C CA . PHE A 1 170 ? 6.574 -12.570 -1.315 1.00 98.75 170 PHE A CA 1
ATOM 1314 C C . PHE A 1 170 ? 5.718 -12.803 -0.067 1.00 98.75 170 PHE A C 1
ATOM 1316 O O . PHE A 1 170 ? 6.259 -13.162 0.978 1.00 98.75 170 PHE A O 1
ATOM 1323 N N . VAL A 1 171 ? 4.393 -12.677 -0.177 1.00 98.69 171 VAL A N 1
ATOM 1324 C CA . VAL A 1 171 ? 3.479 -12.893 0.955 1.00 98.69 171 VAL A CA 1
ATOM 1325 C C . VAL A 1 171 ? 3.540 -14.341 1.446 1.00 98.69 171 VAL A C 1
ATOM 1327 O O . VAL A 1 171 ? 3.588 -14.570 2.653 1.00 98.69 171 VAL A O 1
ATOM 1330 N N . GLN A 1 172 ? 3.620 -15.320 0.540 1.00 98.75 172 GLN A N 1
ATOM 1331 C CA . GLN A 1 172 ? 3.802 -16.725 0.918 1.00 98.75 172 GLN A CA 1
ATOM 1332 C C . GLN A 1 172 ? 5.140 -16.975 1.619 1.00 98.75 172 GLN A C 1
ATOM 1334 O O . GLN A 1 172 ? 5.187 -17.743 2.577 1.00 98.75 172 GLN A O 1
ATOM 1339 N N . ALA A 1 173 ? 6.225 -16.342 1.165 1.00 98.75 173 ALA A N 1
ATOM 1340 C CA . ALA A 1 173 ? 7.524 -16.459 1.819 1.00 98.75 173 ALA A CA 1
ATOM 1341 C C . ALA A 1 173 ? 7.502 -15.847 3.227 1.00 98.75 173 ALA A C 1
ATOM 1343 O O . ALA A 1 173 ? 7.996 -16.473 4.158 1.00 98.75 173 ALA A O 1
ATOM 1344 N N . LEU A 1 174 ? 6.874 -14.678 3.405 1.00 98.75 174 LEU A N 1
ATOM 1345 C CA . LEU A 1 174 ? 6.680 -14.082 4.729 1.00 98.75 174 LEU A CA 1
ATOM 1346 C C . LEU A 1 174 ? 5.863 -14.998 5.648 1.00 98.75 174 LEU A C 1
ATOM 1348 O O . LEU A 1 174 ? 6.240 -15.190 6.797 1.00 98.75 174 LEU A O 1
ATOM 1352 N N . ALA A 1 175 ? 4.781 -15.597 5.146 1.00 98.62 175 ALA A N 1
ATOM 1353 C CA . ALA A 1 175 ? 3.896 -16.459 5.932 1.00 98.62 175 ALA A CA 1
ATOM 1354 C C . ALA A 1 175 ? 4.548 -17.770 6.415 1.00 98.62 175 ALA A C 1
ATOM 1356 O O . ALA A 1 175 ? 4.005 -18.430 7.295 1.00 98.62 175 ALA A O 1
ATOM 1357 N N . ARG A 1 176 ? 5.700 -18.161 5.854 1.00 98.50 176 ARG A N 1
ATOM 1358 C CA . ARG A 1 176 ? 6.502 -19.293 6.356 1.00 98.50 176 ARG A CA 1
ATOM 1359 C C . ARG A 1 176 ? 7.383 -18.913 7.545 1.00 98.50 176 ARG A C 1
ATOM 1361 O O . ARG A 1 176 ? 7.791 -19.792 8.291 1.00 98.50 176 ARG A O 1
ATOM 1368 N N . GLU A 1 177 ? 7.679 -17.626 7.696 1.00 98.25 177 GLU A N 1
ATOM 1369 C CA . GLU A 1 177 ? 8.599 -17.087 8.703 1.00 98.25 177 GLU A CA 1
ATOM 1370 C C . GLU A 1 177 ? 7.860 -16.362 9.836 1.00 98.25 177 GLU A C 1
ATOM 1372 O O . GLU A 1 177 ? 8.376 -16.228 10.942 1.00 98.25 177 GLU A O 1
ATOM 1377 N N . LEU A 1 178 ? 6.658 -15.857 9.556 1.00 98.50 178 LEU A N 1
ATOM 1378 C CA . LEU A 1 178 ? 5.926 -14.930 10.408 1.00 98.50 178 LEU A CA 1
ATOM 1379 C C . LEU A 1 178 ? 4.494 -15.402 10.654 1.00 98.50 178 LEU A C 1
ATOM 1381 O O . LEU A 1 178 ? 3.849 -15.997 9.791 1.00 98.50 178 LEU A O 1
ATOM 1385 N N . THR A 1 179 ? 3.954 -15.036 11.815 1.00 98.38 179 THR A N 1
ATOM 1386 C CA . THR A 1 179 ? 2.517 -15.175 12.086 1.00 98.38 179 THR A CA 1
ATOM 1387 C C . THR A 1 179 ? 1.691 -14.269 11.161 1.00 98.38 179 THR A C 1
ATOM 1389 O O . THR A 1 179 ? 2.194 -13.230 10.721 1.00 98.38 179 THR A O 1
ATOM 1392 N N . PRO A 1 180 ? 0.398 -14.563 10.921 1.00 98.38 180 PRO A N 1
ATOM 1393 C CA . PRO A 1 180 ? -0.459 -13.704 10.098 1.00 98.38 180 PRO A CA 1
ATOM 1394 C C . PRO A 1 180 ? -0.464 -12.229 10.539 1.00 98.38 180 PRO A C 1
ATOM 1396 O O . PRO A 1 180 ? -0.365 -11.332 9.706 1.00 98.38 180 PRO A O 1
ATOM 1399 N N . ALA A 1 181 ? -0.477 -11.971 11.851 1.00 97.94 181 ALA A N 1
ATOM 1400 C CA . ALA A 1 181 ? -0.438 -10.613 12.394 1.00 97.94 181 ALA A CA 1
ATOM 1401 C C . ALA A 1 181 ? 0.897 -9.896 12.120 1.00 97.94 181 ALA A C 1
ATOM 1403 O O . ALA A 1 181 ? 0.915 -8.695 11.863 1.00 97.94 181 ALA A O 1
ATOM 1404 N N . GLN A 1 182 ? 2.022 -10.612 12.159 1.00 98.62 182 GLN A N 1
ATOM 1405 C CA . GLN A 1 182 ? 3.328 -10.048 11.806 1.00 98.62 182 GLN A CA 1
ATOM 1406 C C . GLN A 1 182 ? 3.452 -9.812 10.299 1.00 98.62 182 GLN A C 1
ATOM 1408 O O . GLN A 1 182 ? 4.035 -8.808 9.897 1.00 98.62 182 GLN A O 1
ATOM 1413 N N . VAL A 1 183 ? 2.870 -10.681 9.464 1.00 98.81 183 VAL A N 1
ATOM 1414 C CA . VAL A 1 183 ? 2.767 -10.432 8.019 1.00 98.81 183 VAL A CA 1
ATOM 1415 C C . VAL A 1 183 ? 2.021 -9.120 7.778 1.00 98.81 183 VAL A C 1
ATOM 1417 O O . VAL A 1 183 ? 2.543 -8.259 7.075 1.00 98.81 183 VAL A O 1
ATOM 1420 N N . ASP A 1 184 ? 0.865 -8.912 8.412 1.00 98.50 184 ASP A N 1
ATOM 1421 C CA . ASP A 1 184 ? 0.123 -7.651 8.307 1.00 98.50 184 ASP A CA 1
ATOM 1422 C C . ASP A 1 184 ? 0.953 -6.433 8.740 1.00 98.50 184 ASP A C 1
ATOM 1424 O O . ASP A 1 184 ? 0.933 -5.415 8.049 1.00 98.50 184 ASP A O 1
ATOM 1428 N N . GLN A 1 185 ? 1.750 -6.545 9.809 1.00 98.44 185 GLN A N 1
ATOM 1429 C CA . GLN A 1 185 ? 2.664 -5.472 10.228 1.00 98.44 185 GLN A CA 1
ATOM 1430 C C . GLN A 1 185 ? 3.738 -5.165 9.176 1.00 98.44 185 GLN A C 1
ATOM 1432 O O . GLN A 1 185 ? 4.057 -3.995 8.951 1.00 98.44 185 GLN A O 1
ATOM 1437 N N . VAL A 1 186 ? 4.276 -6.180 8.490 1.00 98.69 186 VAL A N 1
ATOM 1438 C CA . VAL A 1 186 ? 5.201 -5.963 7.364 1.00 98.69 186 VAL A CA 1
ATOM 1439 C C . VAL A 1 186 ? 4.497 -5.204 6.241 1.00 98.69 186 VAL A C 1
ATOM 1441 O O . VAL A 1 186 ? 5.029 -4.203 5.754 1.00 98.69 186 VAL A O 1
ATOM 1444 N N . LYS A 1 187 ? 3.284 -5.627 5.865 1.00 98.75 187 LYS A N 1
ATOM 1445 C CA . LYS A 1 187 ? 2.478 -4.964 4.827 1.00 98.75 187 LYS A CA 1
ATOM 1446 C C . LYS A 1 187 ? 2.186 -3.504 5.184 1.00 98.75 187 LYS A C 1
ATOM 1448 O O . LYS A 1 187 ? 2.336 -2.611 4.345 1.00 98.75 187 LYS A O 1
ATOM 1453 N N . ASP A 1 188 ? 1.822 -3.241 6.436 1.00 98.56 188 ASP A N 1
ATOM 1454 C CA . ASP A 1 188 ? 1.579 -1.890 6.944 1.00 98.56 188 ASP A CA 1
ATOM 1455 C C . ASP A 1 188 ? 2.861 -1.046 6.910 1.00 98.56 188 ASP A C 1
ATOM 1457 O O . ASP A 1 188 ? 2.859 0.069 6.384 1.00 98.56 188 ASP A O 1
ATOM 1461 N N . GLY A 1 189 ? 3.997 -1.593 7.350 1.00 98.00 189 GLY A N 1
ATOM 1462 C CA . GLY A 1 189 ? 5.288 -0.908 7.298 1.00 98.00 189 GLY A CA 1
ATOM 1463 C C . GLY A 1 189 ? 5.726 -0.546 5.871 1.00 98.00 189 GLY A C 1
ATOM 1464 O O . GLY A 1 189 ? 6.226 0.557 5.626 1.00 98.00 189 GLY A O 1
ATOM 1465 N N . MET A 1 190 ? 5.486 -1.434 4.902 1.00 98.19 190 MET A N 1
ATOM 1466 C CA . MET A 1 190 ? 5.767 -1.196 3.478 1.00 98.19 190 MET A CA 1
ATOM 1467 C C . MET A 1 190 ? 4.874 -0.122 2.847 1.00 98.19 190 MET A C 1
ATOM 1469 O O . MET A 1 190 ? 5.229 0.439 1.803 1.00 98.19 190 MET A O 1
ATOM 1473 N N . THR A 1 191 ? 3.734 0.170 3.470 1.00 98.25 191 THR A N 1
ATOM 1474 C CA . THR A 1 191 ? 2.711 1.107 2.990 1.00 98.25 191 THR A CA 1
ATOM 1475 C C . THR A 1 191 ? 2.505 2.284 3.944 1.00 98.25 191 THR A C 1
ATOM 1477 O O . THR A 1 191 ? 1.470 2.940 3.905 1.00 98.25 191 THR A O 1
ATOM 1480 N N . TYR A 1 192 ? 3.507 2.595 4.775 1.00 96.88 192 TYR A N 1
ATOM 1481 C CA . TYR A 1 192 ? 3.516 3.746 5.689 1.00 96.88 192 TYR A CA 1
ATOM 1482 C C . TYR A 1 192 ? 2.350 3.766 6.691 1.00 96.88 192 TYR A C 1
ATOM 1484 O O . TYR A 1 192 ? 1.891 4.836 7.090 1.00 96.88 192 TYR A O 1
ATOM 1492 N N . ASN A 1 193 ? 1.862 2.591 7.096 1.00 97.69 193 ASN A N 1
ATOM 1493 C CA . ASN A 1 193 ? 0.725 2.411 8.001 1.00 97.69 193 ASN A CA 1
ATOM 1494 C C . ASN A 1 193 ? -0.551 3.135 7.526 1.00 97.69 193 ASN A C 1
ATOM 1496 O O . ASN A 1 193 ? -1.394 3.533 8.337 1.00 97.69 193 ASN A O 1
ATOM 1500 N N . LEU A 1 194 ? -0.707 3.329 6.210 1.00 98.19 194 LEU A N 1
ATOM 1501 C CA . LEU A 1 194 ? -1.787 4.143 5.650 1.00 98.19 194 LEU A CA 1
ATOM 1502 C C . LEU A 1 194 ? -3.179 3.574 5.933 1.00 98.19 194 LEU A C 1
ATOM 1504 O O . LEU A 1 194 ? -4.122 4.360 6.024 1.00 98.19 194 LEU A O 1
ATOM 1508 N N . VAL A 1 195 ? -3.322 2.257 6.125 1.00 98.56 195 VAL A N 1
ATOM 1509 C CA . VAL A 1 195 ? -4.595 1.637 6.532 1.00 98.56 195 VAL A CA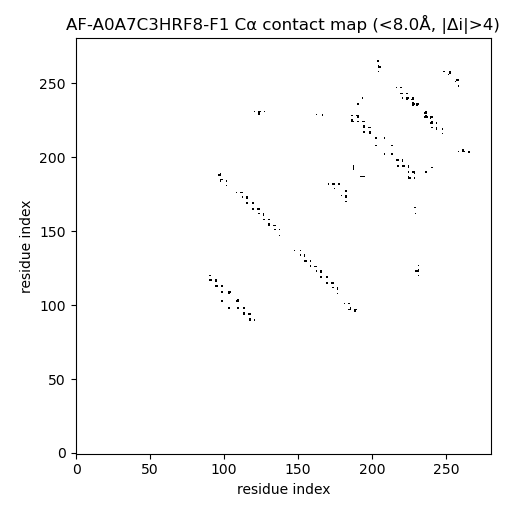 1
ATOM 1510 C C . VAL A 1 195 ? -5.071 2.223 7.852 1.00 98.56 195 VAL A C 1
ATOM 1512 O O . VAL A 1 195 ? -6.137 2.830 7.900 1.00 98.56 195 VAL A O 1
ATOM 1515 N N . GLU A 1 196 ? -4.272 2.094 8.910 1.00 98.12 196 GLU A N 1
ATOM 1516 C CA . GLU A 1 196 ? -4.672 2.522 10.249 1.00 98.12 196 GLU A CA 1
ATOM 1517 C C . GLU A 1 196 ? -4.799 4.047 10.339 1.00 98.12 196 GLU A C 1
ATOM 1519 O O . GLU A 1 196 ? -5.778 4.561 10.884 1.00 98.12 196 GLU A O 1
ATOM 1524 N N . VAL A 1 197 ? -3.859 4.788 9.740 1.00 98.19 197 VAL A N 1
ATOM 1525 C CA . VAL A 1 197 ? -3.898 6.260 9.704 1.00 98.19 197 VAL A CA 1
ATOM 1526 C C . VAL A 1 197 ? -5.176 6.758 9.027 1.00 98.19 197 VAL A C 1
ATOM 1528 O O . VAL A 1 197 ? -5.862 7.639 9.555 1.00 98.19 197 VAL A O 1
ATOM 1531 N N . THR A 1 198 ? -5.522 6.183 7.874 1.00 98.25 198 THR A N 1
ATOM 1532 C CA . THR A 1 198 ? -6.710 6.585 7.112 1.00 98.25 198 THR A CA 1
ATOM 1533 C C . THR A 1 198 ? -7.990 6.134 7.809 1.00 98.25 198 THR A C 1
ATOM 1535 O O . THR A 1 198 ? -8.941 6.909 7.902 1.00 98.25 198 THR A O 1
ATOM 1538 N N . TYR A 1 199 ? -8.014 4.920 8.359 1.00 98.75 199 TYR A N 1
ATOM 1539 C CA . TYR A 1 199 ? -9.168 4.391 9.079 1.00 98.75 199 TYR A CA 1
ATOM 1540 C C . TYR A 1 199 ? -9.511 5.254 10.302 1.00 98.75 199 TYR A C 1
ATOM 1542 O O . TYR A 1 199 ? -10.642 5.725 10.428 1.00 98.75 199 TYR A O 1
ATOM 1550 N N . ARG A 1 200 ? -8.519 5.587 11.141 1.00 98.38 200 ARG A N 1
ATOM 1551 C CA . ARG A 1 200 ? -8.701 6.510 12.278 1.00 98.38 200 ARG A CA 1
ATOM 1552 C C . ARG A 1 200 ? -9.147 7.903 11.852 1.00 98.38 200 ARG A C 1
ATOM 1554 O O . ARG A 1 200 ? -9.852 8.577 12.601 1.00 98.38 200 ARG A O 1
ATOM 1561 N N . ALA A 1 201 ? -8.718 8.379 10.683 1.00 97.88 201 ALA A N 1
ATOM 1562 C CA . ALA A 1 201 ? -9.189 9.656 10.159 1.00 97.88 201 ALA A CA 1
ATOM 1563 C C . ALA A 1 201 ? -10.695 9.615 9.858 1.00 97.88 201 ALA A C 1
ATOM 1565 O O . ALA A 1 201 ? -11.399 10.531 10.273 1.00 97.88 201 ALA A O 1
ATOM 1566 N N . TYR A 1 202 ? -11.199 8.544 9.236 1.00 98.38 202 TYR A N 1
ATOM 1567 C CA . TYR A 1 202 ? -12.636 8.377 8.995 1.00 98.38 202 TYR A CA 1
ATOM 1568 C C . TYR A 1 202 ? -13.445 8.250 10.287 1.00 98.38 202 TYR A C 1
ATOM 1570 O O . TYR A 1 202 ? -14.464 8.921 10.412 1.00 98.38 202 TYR A O 1
ATOM 1578 N N . LEU A 1 203 ? -12.974 7.473 11.269 1.00 97.81 203 LEU A N 1
ATOM 1579 C CA . LEU A 1 203 ? -13.672 7.334 12.555 1.00 97.81 203 LEU A CA 1
ATOM 1580 C C . LEU A 1 203 ? -13.773 8.659 13.323 1.00 97.81 203 LEU A C 1
ATOM 1582 O O . LEU A 1 203 ? -14.780 8.922 13.969 1.00 97.81 203 LEU A O 1
ATOM 1586 N N . ARG A 1 204 ? -12.739 9.506 13.252 1.00 97.19 204 ARG A N 1
ATOM 1587 C CA . ARG A 1 204 ? -12.781 10.851 13.850 1.00 97.19 204 ARG A CA 1
ATOM 1588 C C . ARG A 1 204 ? -13.675 11.809 13.073 1.00 97.19 204 ARG A C 1
ATOM 1590 O O . ARG A 1 204 ? -14.291 12.680 13.674 1.00 97.19 204 ARG A O 1
ATOM 1597 N N . LEU A 1 205 ? -13.693 11.686 11.747 1.00 97.19 205 LEU A N 1
ATOM 1598 C CA . LEU A 1 205 ? -14.495 12.541 10.880 1.00 97.19 205 LEU A CA 1
ATOM 1599 C C . LEU A 1 205 ? -15.992 12.249 11.033 1.00 97.19 205 LEU A C 1
ATOM 1601 O O . LEU A 1 205 ? -16.786 13.184 11.051 1.00 97.19 205 LEU A O 1
ATOM 1605 N N . LEU A 1 206 ? -16.352 10.971 11.157 1.00 97.06 206 LEU A N 1
ATOM 1606 C CA . LEU A 1 206 ? -17.726 10.483 11.271 1.00 97.06 206 LEU A CA 1
ATOM 1607 C C . LEU A 1 206 ? -17.836 9.479 12.437 1.00 97.06 206 LEU A C 1
ATOM 1609 O O . LEU A 1 206 ? -17.818 8.263 12.215 1.00 97.06 206 LEU A O 1
ATOM 1613 N N . PRO A 1 207 ? -17.918 9.954 13.692 1.00 96.00 207 PRO A N 1
ATOM 1614 C CA . PRO A 1 207 ? -18.061 9.084 14.864 1.00 96.00 207 PRO A CA 1
ATOM 1615 C C . PRO A 1 207 ? -19.314 8.194 14.830 1.00 96.00 207 PRO A C 1
ATOM 1617 O O . PRO A 1 207 ? -19.338 7.127 15.439 1.00 96.00 207 PRO A O 1
ATOM 1620 N N . GLU A 1 208 ? -20.343 8.622 14.103 1.00 95.81 208 GLU A N 1
ATOM 1621 C CA . GLU A 1 208 ? -21.647 7.978 13.965 1.00 95.81 208 GLU A CA 1
ATOM 1622 C C . GLU A 1 208 ? -21.700 6.856 12.909 1.00 95.81 208 GLU A C 1
ATOM 1624 O O . GLU A 1 208 ? -22.780 6.348 12.603 1.00 95.81 208 GLU A O 1
ATOM 1629 N N . LEU A 1 209 ? -20.563 6.478 12.310 1.00 97.94 209 LEU A N 1
ATOM 1630 C CA . LEU A 1 209 ? -20.507 5.351 11.376 1.00 97.94 209 LEU A CA 1
ATOM 1631 C C . LEU A 1 209 ? -21.043 4.075 12.034 1.00 97.94 209 LEU A C 1
ATOM 1633 O O . LEU A 1 209 ? -20.618 3.694 13.128 1.00 97.94 209 LEU A O 1
ATOM 1637 N N . SER A 1 210 ? -21.920 3.368 11.327 1.00 98.31 210 SER A N 1
ATOM 1638 C CA . SER A 1 210 ? -22.347 2.028 11.733 1.00 98.31 210 SER A CA 1
ATOM 1639 C C . SER A 1 210 ? -21.192 1.026 11.639 1.00 98.31 210 SER A C 1
ATOM 1641 O O . SER A 1 210 ? -20.247 1.205 10.865 1.00 98.31 210 SER A O 1
ATOM 1643 N N . GLU A 1 211 ? -21.294 -0.088 12.364 1.00 98.19 211 GLU A N 1
ATOM 1644 C CA . GLU A 1 211 ? -20.287 -1.158 12.309 1.00 98.19 211 GLU A CA 1
ATOM 1645 C C . GLU A 1 211 ? -20.105 -1.730 10.895 1.00 98.19 211 GLU A C 1
ATOM 1647 O O . GLU A 1 211 ? -18.981 -2.005 10.478 1.00 98.19 211 GLU A O 1
ATOM 1652 N N . SER A 1 212 ? -21.185 -1.825 10.113 1.00 98.31 212 SER A N 1
ATOM 1653 C CA . SER A 1 212 ? -21.114 -2.289 8.720 1.00 98.31 212 SER A CA 1
ATOM 1654 C C . SER A 1 212 ? -20.274 -1.358 7.833 1.00 98.31 212 SER A C 1
ATOM 1656 O O . SER A 1 212 ? -19.429 -1.814 7.062 1.00 98.31 212 SER A O 1
ATOM 1658 N N . GLN A 1 213 ? -20.429 -0.042 7.993 1.00 98.62 213 GLN A N 1
ATOM 1659 C CA . GLN A 1 213 ? -19.657 0.948 7.241 1.00 98.62 213 GLN A CA 1
ATOM 1660 C C . GLN A 1 213 ? -18.193 0.950 7.677 1.00 98.62 213 GLN A C 1
ATOM 1662 O O . GLN A 1 213 ? -17.302 1.013 6.830 1.00 98.62 213 GLN A O 1
ATOM 1667 N N . LYS A 1 214 ? -17.926 0.824 8.983 1.00 98.75 214 LYS A N 1
ATOM 1668 C CA . LYS A 1 214 ? -16.567 0.680 9.521 1.00 98.75 214 LYS A CA 1
ATOM 1669 C C . LYS A 1 214 ? -15.848 -0.523 8.904 1.00 98.75 214 LYS A C 1
ATOM 1671 O O . LYS A 1 214 ? -14.727 -0.379 8.410 1.00 98.75 214 LYS A O 1
ATOM 1676 N N . GLN A 1 215 ? -16.511 -1.679 8.857 1.00 98.62 215 GLN A N 1
ATOM 1677 C CA . GLN A 1 215 ? -15.979 -2.890 8.227 1.00 98.62 215 GLN A CA 1
ATOM 1678 C C . GLN A 1 215 ? -15.725 -2.691 6.729 1.00 98.62 215 GLN A C 1
ATOM 1680 O O . GLN A 1 215 ? -14.645 -3.033 6.247 1.00 98.62 215 GLN A O 1
ATOM 1685 N N . GLN A 1 216 ? -16.659 -2.071 6.001 1.00 98.75 216 GLN A N 1
ATOM 1686 C CA . GLN A 1 216 ? -16.501 -1.814 4.568 1.00 98.75 216 GLN A CA 1
ATOM 1687 C C . GLN A 1 216 ? -15.314 -0.887 4.265 1.00 98.75 216 GLN A C 1
ATOM 1689 O O . GLN A 1 216 ? -14.520 -1.167 3.362 1.00 98.75 216 GLN A O 1
ATOM 1694 N N . ILE A 1 217 ? -15.154 0.192 5.040 1.00 98.75 217 ILE A N 1
ATOM 1695 C CA . ILE A 1 217 ? -14.005 1.101 4.934 1.00 98.75 217 ILE A CA 1
ATOM 1696 C C . ILE A 1 217 ? -12.713 0.329 5.193 1.00 98.75 217 ILE A C 1
ATOM 1698 O O . ILE A 1 217 ? -11.773 0.425 4.403 1.00 98.75 217 ILE A O 1
ATOM 1702 N N . ARG A 1 218 ? -12.659 -0.460 6.274 1.00 98.62 218 ARG A N 1
ATOM 1703 C CA . ARG A 1 218 ? -11.468 -1.241 6.621 1.00 98.62 218 ARG A CA 1
ATOM 1704 C C . ARG A 1 218 ? -11.119 -2.243 5.520 1.00 98.62 218 ARG A C 1
ATOM 1706 O O . ARG A 1 218 ? -9.959 -2.300 5.127 1.00 98.62 218 ARG A O 1
ATOM 1713 N N . SER A 1 219 ? -12.104 -2.956 4.974 1.00 98.81 219 SER A N 1
ATOM 1714 C CA . SER A 1 219 ? -11.920 -3.900 3.864 1.00 98.81 219 SER A CA 1
ATOM 1715 C C . SER A 1 219 ? -11.304 -3.228 2.637 1.00 98.81 219 SER A C 1
ATOM 1717 O O . SER A 1 219 ? -10.346 -3.745 2.071 1.00 98.81 219 SER A O 1
ATOM 1719 N N . TRP A 1 220 ? -11.807 -2.057 2.240 1.00 98.88 220 TRP A N 1
ATOM 1720 C CA . TRP A 1 220 ? -11.261 -1.314 1.102 1.00 98.88 220 TRP A CA 1
ATOM 1721 C C . TRP A 1 220 ? -9.859 -0.767 1.357 1.00 98.88 220 TRP A C 1
ATOM 1723 O O . TRP A 1 220 ? -9.043 -0.729 0.441 1.00 98.88 220 TRP A O 1
ATOM 1733 N N . LEU A 1 221 ? -9.550 -0.353 2.585 1.00 98.88 221 LEU A N 1
ATOM 1734 C CA . LEU A 1 221 ? -8.196 0.077 2.929 1.00 98.88 221 LEU A CA 1
ATOM 1735 C C . LEU A 1 221 ? -7.208 -1.096 2.919 1.00 98.88 221 LEU A C 1
ATOM 1737 O O . LEU A 1 221 ? -6.074 -0.914 2.485 1.00 98.88 221 LEU A O 1
ATOM 1741 N N . LEU A 1 222 ? -7.629 -2.290 3.345 1.00 98.69 222 LEU A N 1
ATOM 1742 C CA . LEU A 1 222 ? -6.813 -3.503 3.240 1.00 98.69 222 LEU A CA 1
ATOM 1743 C C . LEU A 1 222 ? -6.574 -3.889 1.774 1.00 98.69 222 LEU A C 1
ATOM 1745 O O . LEU A 1 222 ? -5.441 -4.166 1.405 1.00 98.69 222 LEU A O 1
ATOM 1749 N N . GLU A 1 223 ? -7.593 -3.806 0.916 1.00 98.75 223 GLU A N 1
ATOM 1750 C CA . GLU A 1 223 ? -7.439 -4.001 -0.534 1.00 98.75 223 GLU A CA 1
ATOM 1751 C C . GLU A 1 223 ? -6.448 -2.986 -1.139 1.00 98.75 223 GLU A C 1
ATOM 1753 O O . GLU A 1 223 ? -5.541 -3.351 -1.889 1.00 98.75 223 GLU A O 1
ATOM 1758 N N . ALA A 1 224 ? -6.558 -1.710 -0.750 1.00 98.75 224 ALA A N 1
ATOM 1759 C CA . ALA A 1 224 ? -5.623 -0.665 -1.164 1.00 98.75 224 ALA A CA 1
ATOM 1760 C C . ALA A 1 224 ? -4.185 -0.950 -0.709 1.00 98.75 224 ALA A C 1
ATOM 1762 O O . ALA A 1 224 ? -3.245 -0.634 -1.436 1.00 98.75 224 ALA A O 1
ATOM 1763 N N . ARG A 1 225 ? -4.010 -1.536 0.482 1.00 98.81 225 ARG A N 1
ATOM 1764 C CA . ARG A 1 225 ? -2.701 -1.912 1.021 1.00 98.81 225 ARG A CA 1
ATOM 1765 C C . ARG A 1 225 ? -2.023 -2.957 0.150 1.00 98.81 225 ARG A C 1
ATOM 1767 O O . ARG A 1 225 ? -0.863 -2.752 -0.186 1.00 98.81 225 ARG A O 1
ATOM 1774 N N . GLU A 1 226 ? -2.734 -4.015 -0.237 1.00 98.56 226 GLU A N 1
ATOM 1775 C CA . GLU A 1 226 ? -2.167 -5.062 -1.099 1.00 98.56 226 GLU A CA 1
ATOM 1776 C C . GLU A 1 226 ? -1.683 -4.461 -2.425 1.00 98.56 226 GLU A C 1
ATOM 1778 O O . GLU A 1 226 ? -0.536 -4.656 -2.809 1.00 98.56 226 GLU A O 1
ATOM 1783 N N . LEU A 1 227 ? -2.502 -3.615 -3.060 1.00 98.25 227 LEU A N 1
ATOM 1784 C CA . LEU A 1 227 ? -2.127 -2.937 -4.305 1.00 98.25 227 LEU A CA 1
ATOM 1785 C C . LEU A 1 227 ? -0.966 -1.949 -4.130 1.00 98.25 227 LEU A C 1
ATOM 1787 O O . LEU A 1 227 ? -0.125 -1.820 -5.012 1.00 98.25 227 LEU A O 1
ATOM 1791 N N . ALA A 1 228 ? -0.914 -1.227 -3.010 1.00 98.50 228 ALA A N 1
ATOM 1792 C CA . ALA A 1 228 ? 0.147 -0.264 -2.736 1.00 98.50 228 ALA A CA 1
ATOM 1793 C C . ALA A 1 228 ? 1.486 -0.933 -2.393 1.00 98.50 228 ALA A C 1
ATOM 1795 O O . ALA A 1 228 ? 2.526 -0.284 -2.480 1.00 98.50 228 ALA A O 1
ATOM 1796 N N . MET A 1 229 ? 1.510 -2.203 -1.988 1.00 98.38 229 MET A N 1
ATOM 1797 C CA . MET A 1 229 ? 2.781 -2.910 -1.808 1.00 98.38 229 MET A CA 1
ATOM 1798 C C . MET A 1 229 ? 3.552 -3.040 -3.124 1.00 98.38 229 MET A C 1
ATOM 1800 O O . MET A 1 229 ? 4.779 -2.961 -3.101 1.00 98.38 229 MET A O 1
ATOM 1804 N N . ASP A 1 230 ? 2.826 -3.114 -4.240 1.00 98.19 230 ASP A N 1
ATOM 1805 C CA . ASP A 1 230 ? 3.350 -3.372 -5.583 1.00 98.19 230 ASP A CA 1
ATOM 1806 C C . ASP A 1 230 ? 3.690 -2.088 -6.364 1.00 98.19 230 ASP A C 1
ATOM 1808 O O . ASP A 1 230 ? 3.866 -2.122 -7.580 1.00 98.19 230 ASP A O 1
ATOM 1812 N N . GLU A 1 231 ? 3.759 -0.937 -5.690 1.00 96.44 231 GLU A N 1
ATOM 1813 C CA . GLU A 1 231 ? 4.124 0.342 -6.305 1.00 96.44 231 GLU A CA 1
ATOM 1814 C C . GLU A 1 231 ? 5.551 0.759 -5.916 1.00 96.44 231 GLU A C 1
ATOM 1816 O O . GLU A 1 231 ? 5.941 0.712 -4.743 1.00 96.44 231 GLU A O 1
ATOM 1821 N N . GLY A 1 232 ? 6.332 1.227 -6.894 1.00 89.12 232 GLY A N 1
ATOM 1822 C CA . GLY A 1 232 ? 7.759 1.516 -6.725 1.00 89.12 232 GLY A CA 1
ATOM 1823 C C . GLY A 1 232 ? 8.069 2.725 -5.837 1.00 89.12 232 GLY A C 1
ATOM 1824 O O . GLY A 1 232 ? 9.027 2.701 -5.058 1.00 89.12 232 GLY A O 1
ATOM 1825 N N . THR A 1 233 ? 7.256 3.785 -5.903 1.00 90.94 233 THR A N 1
ATOM 1826 C CA . THR A 1 233 ? 7.526 5.045 -5.187 1.00 90.94 233 THR A CA 1
ATOM 1827 C C . THR A 1 233 ? 6.505 5.363 -4.100 1.00 90.94 233 THR A C 1
ATOM 1829 O O . THR A 1 233 ? 5.332 5.003 -4.179 1.00 90.94 233 THR A O 1
ATOM 1832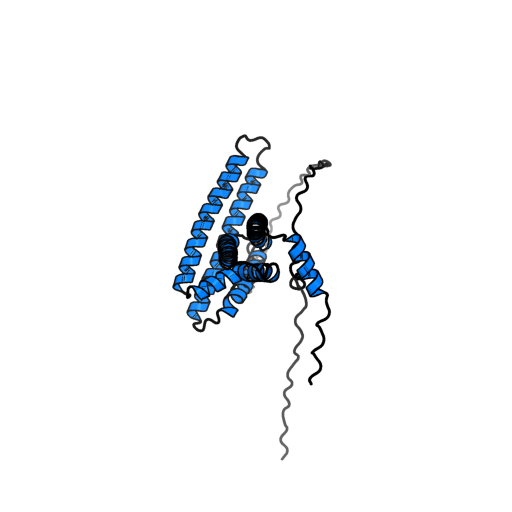 N N . ALA A 1 234 ? 6.918 6.144 -3.093 1.00 93.50 234 ALA A N 1
ATOM 1833 C CA . ALA A 1 234 ? 6.016 6.622 -2.042 1.00 93.50 234 ALA A CA 1
ATOM 1834 C C . ALA A 1 234 ? 4.788 7.350 -2.617 1.00 93.50 234 ALA A C 1
ATOM 1836 O O . ALA A 1 234 ? 3.668 7.149 -2.150 1.00 93.50 234 ALA A O 1
ATOM 1837 N N . ARG A 1 235 ? 4.989 8.167 -3.657 1.00 96.25 235 ARG A N 1
ATOM 1838 C CA . ARG A 1 235 ? 3.926 8.906 -4.348 1.00 96.25 235 ARG A CA 1
ATOM 1839 C C . ARG A 1 235 ? 2.891 7.967 -4.967 1.00 96.25 235 ARG A C 1
ATOM 1841 O O . ARG A 1 235 ? 1.697 8.218 -4.834 1.00 96.25 235 ARG A O 1
ATOM 1848 N N . GLU A 1 236 ? 3.330 6.897 -5.622 1.00 95.94 236 GLU A N 1
ATOM 1849 C CA . GLU A 1 236 ? 2.437 5.915 -6.251 1.00 95.94 236 GLU A CA 1
ATOM 1850 C C . GLU A 1 236 ? 1.653 5.117 -5.209 1.00 95.94 236 GLU A C 1
ATOM 1852 O O . GLU A 1 236 ? 0.434 5.003 -5.328 1.00 95.94 236 GLU A O 1
ATOM 1857 N N . LYS A 1 237 ? 2.303 4.718 -4.109 1.00 97.38 237 LYS A N 1
ATOM 1858 C CA . LYS A 1 237 ? 1.629 4.103 -2.953 1.00 97.38 237 LYS A CA 1
ATOM 1859 C C . LYS A 1 237 ? 0.496 4.979 -2.423 1.00 97.38 237 LYS A C 1
ATOM 1861 O O . LYS A 1 237 ? -0.639 4.527 -2.277 1.00 97.38 237 LYS A O 1
ATOM 1866 N N . HIS A 1 238 ? 0.768 6.265 -2.198 1.00 97.88 238 HIS A N 1
ATOM 1867 C CA . HIS A 1 238 ? -0.260 7.215 -1.761 1.00 97.88 238 HIS A CA 1
ATOM 1868 C C . HIS A 1 238 ? -1.350 7.420 -2.821 1.00 97.88 238 HIS A C 1
ATOM 1870 O O . HIS A 1 238 ? -2.512 7.623 -2.469 1.00 97.88 238 HIS A O 1
ATOM 1876 N N . ALA A 1 239 ? -1.014 7.350 -4.113 1.00 98.25 239 ALA A N 1
ATOM 1877 C CA . ALA A 1 239 ? -1.994 7.454 -5.188 1.00 98.25 239 ALA A CA 1
ATOM 1878 C C . ALA A 1 239 ? -3.003 6.294 -5.161 1.00 98.25 239 ALA A C 1
ATOM 1880 O O . ALA A 1 239 ? -4.193 6.545 -5.352 1.00 98.25 239 ALA A O 1
ATOM 1881 N N . VAL A 1 240 ? -2.569 5.061 -4.861 1.00 98.56 240 VAL A N 1
ATOM 1882 C CA . VAL A 1 240 ? -3.476 3.918 -4.640 1.00 98.56 240 VAL A CA 1
ATOM 1883 C C . VAL A 1 240 ? -4.465 4.239 -3.520 1.00 98.56 240 VAL A C 1
ATOM 1885 O O . VAL A 1 240 ? -5.675 4.247 -3.753 1.00 98.56 240 VAL A O 1
ATOM 1888 N N . PHE A 1 241 ? -3.972 4.605 -2.334 1.00 98.62 241 PHE A N 1
ATOM 1889 C CA . PHE A 1 241 ? -4.832 4.949 -1.197 1.00 98.62 241 PHE A CA 1
ATOM 1890 C C . PHE A 1 241 ? -5.768 6.125 -1.495 1.00 98.62 241 PHE A C 1
ATOM 1892 O O . PHE A 1 241 ? -6.929 6.099 -1.095 1.00 98.62 241 PHE A O 1
ATOM 1899 N N . ASN A 1 242 ? -5.319 7.139 -2.236 1.00 98.56 242 ASN A N 1
ATOM 1900 C CA . ASN A 1 242 ? -6.167 8.267 -2.625 1.00 98.56 242 ASN A CA 1
ATOM 1901 C C . ASN A 1 242 ? -7.337 7.843 -3.526 1.00 98.56 242 ASN A C 1
ATOM 1903 O O . ASN A 1 242 ? -8.442 8.357 -3.345 1.00 98.56 242 ASN A O 1
ATOM 1907 N N . ARG A 1 243 ? -7.145 6.876 -4.436 1.00 98.56 243 ARG A N 1
ATOM 1908 C CA . ARG A 1 243 ? -8.254 6.310 -5.228 1.00 98.56 243 ARG A CA 1
ATOM 1909 C C . ARG A 1 243 ? -9.284 5.622 -4.331 1.00 98.56 243 ARG A C 1
ATOM 1911 O O . ARG A 1 243 ? -10.479 5.879 -4.464 1.00 98.56 243 ARG A O 1
ATOM 1918 N N . TYR A 1 244 ? -8.829 4.811 -3.376 1.00 98.75 244 TYR A N 1
ATOM 1919 C CA . TYR A 1 244 ? -9.723 4.126 -2.434 1.00 98.75 244 TYR A CA 1
ATOM 1920 C C . TYR A 1 244 ? -10.420 5.090 -1.471 1.00 98.75 244 TYR A C 1
ATOM 1922 O O . TYR A 1 244 ? -11.602 4.915 -1.195 1.00 98.75 244 TYR A O 1
ATOM 1930 N N . LYS A 1 245 ? -9.758 6.166 -1.036 1.00 98.56 245 LYS A N 1
ATOM 1931 C CA . LYS A 1 245 ? -10.403 7.257 -0.287 1.00 98.56 245 LYS A CA 1
ATOM 1932 C C . LYS A 1 245 ? -11.509 7.930 -1.099 1.00 98.56 245 LYS A C 1
ATOM 1934 O O . LYS A 1 245 ? -12.573 8.204 -0.560 1.00 98.56 245 LYS A O 1
ATOM 1939 N N . GLY A 1 246 ? -11.300 8.142 -2.400 1.00 98.44 246 GLY A N 1
ATOM 1940 C CA . GLY A 1 246 ? -12.356 8.608 -3.304 1.00 98.44 246 GLY A CA 1
ATOM 1941 C C . GLY A 1 246 ? -13.552 7.649 -3.346 1.00 98.44 246 GLY A C 1
ATOM 1942 O O . GLY A 1 246 ? -14.693 8.079 -3.192 1.00 98.44 246 GLY A O 1
ATOM 1943 N N . ARG A 1 247 ? -13.291 6.340 -3.462 1.00 98.62 247 ARG A N 1
ATOM 1944 C CA . ARG A 1 247 ? -14.325 5.290 -3.410 1.00 98.62 247 ARG A CA 1
ATOM 1945 C C . ARG A 1 247 ? -15.103 5.306 -2.089 1.00 98.62 247 ARG A C 1
ATOM 1947 O O . ARG A 1 247 ? -16.331 5.294 -2.116 1.00 98.62 247 ARG A O 1
ATOM 1954 N N . ILE A 1 248 ? -14.401 5.379 -0.958 1.00 98.69 248 ILE A N 1
ATOM 1955 C CA . ILE A 1 248 ? -14.996 5.470 0.383 1.00 98.69 248 ILE A CA 1
ATOM 1956 C C . ILE A 1 248 ? -15.860 6.728 0.505 1.00 98.69 248 ILE A C 1
ATOM 1958 O O . ILE A 1 248 ? -16.993 6.646 0.971 1.00 98.69 248 ILE A O 1
ATOM 1962 N N . ASN A 1 249 ? -15.364 7.881 0.053 1.00 98.44 249 ASN A N 1
ATOM 1963 C CA . ASN A 1 249 ? -16.112 9.134 0.119 1.00 98.44 249 ASN A CA 1
ATOM 1964 C C . ASN A 1 249 ? -17.417 9.051 -0.681 1.00 98.44 249 ASN A C 1
ATOM 1966 O O . ASN A 1 249 ? -18.463 9.429 -0.167 1.00 98.44 249 ASN A O 1
ATOM 1970 N N . ASN A 1 250 ? -17.376 8.492 -1.894 1.00 98.44 250 ASN A N 1
ATOM 1971 C CA . ASN A 1 250 ? -18.574 8.300 -2.712 1.00 98.44 250 ASN A CA 1
ATOM 1972 C C . ASN A 1 250 ? -19.590 7.369 -2.033 1.00 98.44 250 ASN A C 1
ATOM 1974 O O . ASN A 1 250 ? -20.783 7.661 -2.031 1.00 98.44 250 ASN A O 1
ATOM 1978 N N . TYR A 1 251 ? -19.117 6.277 -1.425 1.00 98.56 251 TYR A N 1
ATOM 1979 C CA . TYR A 1 251 ? -19.956 5.351 -0.661 1.00 98.56 251 TYR A CA 1
ATOM 1980 C C . TYR A 1 251 ? -20.647 6.034 0.526 1.00 98.56 251 TYR A C 1
ATOM 1982 O O . TYR A 1 251 ? -21.854 5.889 0.709 1.00 98.56 251 TYR A O 1
ATOM 1990 N N . LEU A 1 252 ? -19.904 6.820 1.306 1.00 98.38 252 LEU A N 1
ATOM 1991 C CA . LEU A 1 252 ? -20.444 7.521 2.470 1.00 98.38 252 LEU A CA 1
ATOM 1992 C C . LEU A 1 252 ? -21.405 8.646 2.070 1.00 98.38 252 LEU A C 1
ATOM 1994 O O . LEU A 1 252 ? -22.458 8.799 2.684 1.00 98.38 252 LEU A O 1
ATOM 1998 N N . SER A 1 253 ? -21.099 9.398 1.013 1.00 97.56 253 SER A N 1
ATOM 1999 C CA . SER A 1 253 ? -22.025 10.404 0.487 1.00 97.56 253 SER A CA 1
ATOM 2000 C C . SER A 1 253 ? -23.324 9.779 -0.022 1.00 97.56 253 SER A C 1
ATOM 2002 O O . SER A 1 253 ? -24.394 10.318 0.246 1.00 97.56 253 SER A O 1
ATOM 2004 N N . ALA A 1 254 ? -23.262 8.615 -0.678 1.00 98.19 254 ALA A N 1
ATOM 2005 C CA . ALA A 1 254 ? -24.458 7.871 -1.079 1.00 98.19 254 ALA A CA 1
ATOM 2006 C C . ALA A 1 254 ? -25.277 7.367 0.125 1.00 98.19 254 ALA A C 1
ATOM 2008 O O . ALA A 1 254 ? -26.496 7.259 0.033 1.00 98.19 254 ALA A O 1
ATOM 2009 N N . ALA A 1 255 ? -24.626 7.111 1.264 1.00 97.19 255 ALA A N 1
ATOM 2010 C CA . ALA A 1 255 ? -25.279 6.771 2.528 1.00 97.19 255 ALA A CA 1
ATOM 2011 C C . ALA A 1 255 ? -25.825 7.994 3.301 1.00 97.19 255 ALA A C 1
ATOM 2013 O O . ALA A 1 255 ? -26.339 7.830 4.405 1.00 97.19 255 ALA A O 1
ATOM 2014 N N . GLY A 1 256 ? -25.725 9.208 2.745 1.00 97.50 256 GLY A N 1
ATOM 2015 C CA . GLY A 1 256 ? -26.300 10.430 3.318 1.00 97.50 256 GLY A CA 1
ATOM 2016 C C . GLY A 1 256 ? -25.352 11.264 4.185 1.00 97.50 256 GLY A C 1
ATOM 2017 O O . GLY A 1 256 ? -25.780 12.270 4.749 1.00 97.50 256 GLY A O 1
ATOM 2018 N N . TYR A 1 257 ? -24.068 10.906 4.289 1.00 97.62 257 TYR A N 1
ATOM 2019 C CA . TYR A 1 257 ? -23.104 11.705 5.051 1.00 97.62 257 TYR A CA 1
ATOM 2020 C C . TYR A 1 257 ? -22.676 12.972 4.299 1.00 97.62 257 TYR A C 1
ATOM 2022 O O . TYR A 1 257 ? -22.122 12.905 3.196 1.00 97.62 257 TYR A O 1
ATOM 2030 N N . ASP A 1 258 ? -22.814 14.134 4.945 1.00 96.31 258 ASP A N 1
ATOM 2031 C CA . ASP A 1 258 ? -22.183 15.378 4.493 1.00 96.31 258 ASP A CA 1
ATOM 2032 C C . ASP A 1 258 ? -20.741 15.470 5.020 1.00 96.31 258 ASP A C 1
ATOM 2034 O O . ASP A 1 258 ? -20.463 15.993 6.105 1.00 96.31 258 ASP A O 1
ATOM 2038 N N . LEU A 1 259 ? -19.803 14.970 4.212 1.00 94.62 259 LEU A N 1
ATOM 2039 C CA . LEU A 1 259 ? -18.372 14.979 4.525 1.00 94.62 259 LEU A CA 1
ATOM 2040 C C . LEU A 1 259 ? -17.814 16.401 4.680 1.00 94.62 259 LEU A C 1
ATOM 2042 O O . LEU A 1 259 ? -16.947 16.629 5.520 1.00 94.62 259 LEU A O 1
ATOM 2046 N N . LYS A 1 260 ? -18.326 17.380 3.921 1.00 94.69 260 LYS A N 1
ATOM 2047 C CA . LYS A 1 260 ? -17.860 18.772 4.021 1.00 94.69 260 LYS A CA 1
ATOM 2048 C C . LYS A 1 260 ? -18.305 19.391 5.342 1.00 94.69 260 LYS A C 1
ATOM 2050 O O . LYS A 1 260 ? -17.544 20.145 5.947 1.00 94.69 260 LYS A O 1
ATOM 2055 N N . ALA A 1 261 ? -19.530 19.110 5.787 1.00 95.31 261 ALA A N 1
ATOM 2056 C CA . ALA A 1 261 ? -19.996 19.533 7.104 1.00 95.31 261 ALA A CA 1
ATOM 2057 C C . ALA A 1 261 ? -19.195 18.856 8.219 1.00 95.31 261 ALA A C 1
ATOM 2059 O O . ALA A 1 261 ? -18.755 19.539 9.143 1.00 95.31 261 ALA A O 1
ATOM 2060 N N . ALA A 1 262 ? -18.941 17.551 8.101 1.00 94.88 262 ALA A N 1
ATOM 2061 C CA . ALA A 1 262 ? -18.116 16.808 9.047 1.00 94.88 262 ALA A CA 1
ATOM 2062 C C . ALA A 1 262 ? -16.699 17.400 9.181 1.00 94.88 262 ALA A C 1
ATOM 2064 O O . ALA A 1 262 ? -16.232 17.639 10.295 1.00 94.88 262 ALA A O 1
ATOM 2065 N N . GLU A 1 263 ? -16.048 17.740 8.063 1.00 93.75 263 GLU A N 1
ATOM 2066 C CA . GLU A 1 263 ? -14.729 18.386 8.062 1.00 93.75 263 GLU A CA 1
ATOM 2067 C C . GLU A 1 263 ? -14.752 19.764 8.738 1.00 93.75 263 GLU A C 1
ATOM 2069 O O . GLU A 1 263 ? -13.832 20.099 9.491 1.00 93.75 263 GLU A O 1
ATOM 2074 N N . ARG A 1 264 ? -15.801 20.569 8.500 1.00 94.88 264 ARG A N 1
ATOM 2075 C CA . ARG A 1 264 ? -15.970 21.872 9.168 1.00 94.88 264 ARG A CA 1
ATOM 2076 C C . ARG A 1 264 ? -16.096 21.704 10.679 1.00 94.88 264 ARG A C 1
ATOM 2078 O O . ARG A 1 264 ? -15.324 22.337 11.399 1.00 94.88 264 ARG A O 1
ATOM 2085 N N . ARG A 1 265 ? -16.973 20.800 11.134 1.00 93.62 265 ARG A N 1
ATOM 2086 C CA . ARG A 1 265 ? -17.176 20.493 12.560 1.00 93.62 265 ARG A CA 1
ATOM 2087 C C . ARG A 1 265 ? -15.879 20.052 13.231 1.00 93.62 265 ARG A C 1
ATOM 2089 O O . ARG A 1 265 ? -15.513 20.590 14.271 1.00 93.62 265 ARG A O 1
ATOM 2096 N N . LEU A 1 266 ? -15.144 19.125 12.613 1.00 91.38 266 LEU A N 1
ATOM 2097 C CA . LEU A 1 266 ? -13.880 18.630 13.162 1.00 91.38 266 LEU A CA 1
ATOM 2098 C C . LEU A 1 266 ? -12.826 19.744 13.259 1.00 91.38 266 LEU A C 1
ATOM 2100 O O . LEU A 1 266 ? -12.117 19.854 14.260 1.00 91.38 266 LEU A O 1
ATOM 2104 N N . ARG A 1 267 ? -12.737 20.606 12.239 1.00 92.12 267 ARG A N 1
ATOM 2105 C CA . ARG A 1 267 ? -11.818 21.752 12.242 1.00 92.12 267 ARG A CA 1
ATOM 2106 C C . ARG A 1 267 ? -12.181 22.771 13.321 1.00 92.12 267 ARG A C 1
ATOM 2108 O O . ARG A 1 267 ? -11.281 23.324 13.945 1.00 92.12 267 ARG A O 1
ATOM 2115 N N . GLU A 1 268 ? -13.461 23.048 13.522 1.00 92.69 268 GLU A N 1
ATOM 2116 C CA . GLU A 1 268 ? -13.938 23.957 14.570 1.00 92.69 268 GLU A CA 1
ATOM 2117 C C . GLU A 1 268 ? -13.655 23.393 15.965 1.00 92.69 268 GLU A C 1
ATOM 2119 O O . GLU A 1 268 ? -13.060 24.093 16.782 1.00 92.69 268 GLU A O 1
ATOM 2124 N N . ALA A 1 269 ? -13.935 22.106 16.192 1.00 88.75 269 ALA A N 1
ATOM 2125 C CA . ALA A 1 269 ? -13.607 21.419 17.440 1.00 88.75 269 ALA A CA 1
ATOM 2126 C C . ALA A 1 269 ? -12.099 21.452 17.753 1.00 88.75 269 ALA A C 1
ATOM 2128 O O . ALA A 1 269 ? -11.714 21.672 18.894 1.00 88.75 269 ALA A O 1
ATOM 2129 N N . SER A 1 270 ? -11.232 21.316 16.740 1.00 87.25 270 SER A N 1
ATOM 2130 C CA . SER A 1 270 ? -9.772 21.391 16.926 1.00 87.25 270 SER A CA 1
ATOM 2131 C C . SER A 1 270 ? -9.235 22.787 17.279 1.00 87.25 270 SER A C 1
ATOM 2133 O O . SER A 1 270 ? -8.083 22.910 17.685 1.00 87.25 270 SER A O 1
ATOM 2135 N N . LYS A 1 271 ? -10.041 23.841 17.092 1.00 84.75 271 LYS A N 1
ATOM 2136 C CA . LYS A 1 271 ? -9.675 25.234 17.397 1.00 84.75 271 LYS A CA 1
ATOM 2137 C C . LYS A 1 271 ? -10.201 25.716 18.747 1.00 84.75 271 LYS A C 1
ATOM 2139 O O . LYS A 1 271 ? -9.764 26.768 19.205 1.00 84.75 271 LYS A O 1
ATOM 2144 N N . ALA A 1 272 ? -11.148 25.002 19.352 1.00 74.31 272 ALA A N 1
ATOM 2145 C CA . ALA A 1 272 ? -11.654 25.352 20.669 1.00 74.31 272 ALA A CA 1
ATOM 2146 C C . ALA A 1 272 ? -10.557 25.086 21.722 1.00 74.31 272 ALA A C 1
ATOM 2148 O O . ALA A 1 272 ? -9.954 24.010 21.698 1.00 74.31 272 ALA A O 1
ATOM 2149 N N . PRO A 1 273 ? -10.261 26.037 22.630 1.00 62.81 273 PRO A N 1
ATOM 2150 C CA . PRO A 1 273 ? -9.362 25.768 23.747 1.00 62.81 273 PRO A CA 1
ATOM 2151 C C . PRO A 1 273 ? -9.942 24.623 24.581 1.00 62.81 273 PRO A C 1
ATOM 2153 O O . PRO A 1 273 ? -11.155 24.572 24.792 1.00 62.81 273 PRO A O 1
ATOM 2156 N N . ALA A 1 274 ? -9.086 23.698 25.030 1.00 59.81 274 ALA A N 1
ATOM 2157 C CA . ALA A 1 274 ? -9.490 22.619 25.924 1.00 59.81 274 ALA A CA 1
ATOM 2158 C C . ALA A 1 274 ? -10.241 23.235 27.111 1.00 59.81 274 ALA A C 1
ATOM 2160 O O . ALA A 1 274 ? -9.675 24.046 27.845 1.00 59.81 274 ALA A O 1
ATOM 2161 N N . SER A 1 275 ? -11.531 22.920 27.238 1.00 55.84 275 SER A N 1
ATOM 2162 C CA . SER A 1 275 ? -12.366 23.414 28.327 1.00 55.84 275 SER A CA 1
ATOM 2163 C C . SER A 1 275 ? -11.666 23.121 29.650 1.00 55.84 275 SER A C 1
ATOM 2165 O O . SER A 1 275 ? -11.290 21.974 29.903 1.00 55.84 275 SER A O 1
ATOM 2167 N N . ALA A 1 276 ? -11.458 24.172 30.445 1.00 52.91 276 ALA A N 1
ATOM 2168 C CA . ALA A 1 276 ? -10.827 24.100 31.753 1.00 52.91 276 ALA A CA 1
ATOM 2169 C C . ALA A 1 276 ? -11.462 22.983 32.605 1.00 52.91 276 ALA A C 1
ATOM 2171 O O . ALA A 1 276 ? -12.677 22.775 32.509 1.00 52.91 276 ALA A O 1
ATOM 2172 N N . PRO A 1 277 ? -10.671 22.258 33.417 1.00 55.78 277 PRO A N 1
ATOM 2173 C CA . PRO A 1 277 ? -11.219 21.263 34.327 1.00 55.78 277 PRO A CA 1
ATOM 2174 C C . PRO A 1 277 ? -12.265 21.926 35.229 1.00 55.78 277 PRO A C 1
ATOM 2176 O O . PRO A 1 277 ? -12.042 23.026 35.738 1.00 55.78 277 PRO A O 1
ATOM 2179 N N . ALA A 1 278 ? -13.417 21.266 35.374 1.00 53.47 278 ALA A N 1
ATOM 2180 C CA . ALA A 1 278 ? -14.483 21.705 36.263 1.00 53.47 278 ALA A CA 1
ATOM 2181 C C . ALA A 1 278 ? -13.915 21.944 37.676 1.00 53.47 278 ALA A C 1
ATOM 2183 O O . ALA A 1 278 ? -13.080 21.147 38.120 1.00 53.47 278 ALA A O 1
ATOM 2184 N N . PRO A 1 279 ? -14.316 23.025 38.370 1.00 51.66 279 PRO A N 1
ATOM 2185 C CA . PRO A 1 279 ? -13.896 23.234 39.746 1.00 51.66 279 PRO A CA 1
ATOM 2186 C C . PRO A 1 279 ? -14.379 22.048 40.584 1.00 51.66 279 PRO A C 1
ATOM 2188 O O . PRO A 1 279 ? -15.544 21.664 40.508 1.00 51.66 279 PRO A O 1
ATOM 2191 N N . ALA A 1 280 ? -13.450 21.439 41.320 1.00 59.94 280 ALA A N 1
ATOM 2192 C CA . ALA A 1 280 ? -13.768 20.413 42.297 1.00 59.94 280 ALA A CA 1
ATOM 2193 C C . ALA A 1 280 ? -14.626 21.045 43.402 1.00 59.94 280 ALA A C 1
ATOM 2195 O O . ALA A 1 280 ? -14.194 22.023 44.017 1.00 59.94 280 ALA A O 1
ATOM 2196 N N . GLU A 1 281 ? -15.828 20.506 43.598 1.00 55.66 281 GLU A N 1
ATOM 2197 C CA . GLU A 1 281 ? -16.623 20.696 44.817 1.00 55.66 281 GLU A CA 1
ATOM 2198 C C . GLU A 1 281 ? -16.143 19.746 45.919 1.00 55.66 281 GLU A C 1
ATOM 2200 O O . GLU A 1 281 ? -15.791 18.586 45.592 1.00 55.66 281 GLU A O 1
#

Mean predicted aligned error: 15.33 Å